Protein AF-A0AAV5JXX8-F1 (afdb_monomer_lite)

Secondary structure (DSSP, 8-state):
-HHHHHHTT-HHHHHHHHHTS-TTSTTHHHHHHHHHHHHHHH-HHHHHHHHHHHHHHHHHTT-HHHHHHHHHHTT-HHHHHHHHHHTT-HHHHHHHHHHH--HHHHHHHHHHHHHHHHHTS--HHHHHHHHHHHT-HHHHHHHHHHTT-HHHHHHHHHHHHHHHHHHHHHHHTS--TT-HHHHHHHSS-TT--TT-HHHHHHHHHHHHHHHHHHHHHT-------

Sequence (225 aa):
MGTRLVSIGNLEAAVSLLLSTNPESSYFYPNALRAVALSSAVSRSLLELAVKVVAANMVRTDRSLSATHLLCAVGRYQEACSQLQDAGCWTDAATLAATHLKGSDYARVLQRWANHVLHTEHNLWRSLTLYVAAGALQEALTALREAQLPDTAAMFILACREIHAEIINNLANSDDESCSSIKDTLVSLPGLDPENQDVIAVGEYFGQYQKKLVHLCMESQPFAD

Foldseek 3Di:
DLVVCVVVVNLVVSLVVLLPPDLVDPSNVVSLVVSLVSLVVVDLVSNQVSLVSSLVSCLVVVNLVVSLVSCVVSLVLLVSLVSCVVVVVLVVSLVSCVVRPDDQSSLVSLLSVLVCCCPPVVPLVVSLVSCVVSLVLLVNLVSCVVVLPLVVSLVSLVVVLVVLVVVVVVVVVPDDPPCPVVNVVSNDSVQSDCPHPSVVVSVVSVVVVVVVVVVVVVPDPPPDD

Organism: NCBI:txid152421

pLDDT: mean 84.59, std 13.38, range [39.62, 98.12]

InterPro domains:
  IPR039694 WD repeat-containing protein 11 [PTHR14593] (4-225)
  IPR057854 WDR11, TPR domain [PF23753] (5-217)

Structure (mmCIF, N/CA/C/O backbone):
data_AF-A0AAV5JXX8-F1
#
_entry.id   AF-A0AAV5JXX8-F1
#
loop_
_atom_site.group_PDB
_atom_site.id
_atom_site.type_symbol
_atom_site.label_atom_id
_atom_site.label_alt_id
_atom_site.label_comp_id
_atom_site.label_asym_id
_atom_site.label_entity_id
_atom_site.label_seq_id
_atom_site.pdbx_PDB_ins_code
_atom_site.Cartn_x
_atom_site.Cartn_y
_atom_site.Cartn_z
_atom_site.occupancy
_atom_site.B_iso_or_equiv
_atom_site.auth_seq_id
_atom_site.auth_comp_id
_atom_site.auth_asym_id
_atom_site.auth_atom_id
_atom_site.pdbx_PDB_model_num
ATOM 1 N N . MET A 1 1 ? 15.445 2.808 -39.009 1.00 57.12 1 MET A N 1
ATOM 2 C CA . MET A 1 1 ? 15.971 4.109 -38.534 1.00 57.12 1 MET A CA 1
ATOM 3 C C . MET A 1 1 ? 16.835 3.946 -37.277 1.00 57.12 1 MET A C 1
ATOM 5 O O . MET A 1 1 ? 17.983 4.360 -37.315 1.00 57.12 1 MET A O 1
ATOM 9 N N . GLY A 1 2 ? 16.356 3.278 -36.213 1.00 61.66 2 GLY A N 1
ATOM 10 C CA . GLY A 1 2 ? 17.120 3.100 -34.961 1.00 61.66 2 GLY A CA 1
ATOM 11 C C . GLY A 1 2 ? 18.482 2.400 -35.097 1.00 61.66 2 GLY A C 1
ATOM 12 O O . GLY A 1 2 ? 19.450 2.841 -34.491 1.00 61.66 2 GLY A O 1
ATOM 13 N N . THR A 1 3 ? 18.608 1.386 -35.962 1.00 67.25 3 THR A N 1
ATOM 14 C CA . THR A 1 3 ? 19.889 0.688 -36.209 1.00 67.25 3 THR A CA 1
ATOM 15 C C . THR A 1 3 ? 20.990 1.616 -36.721 1.00 67.25 3 THR A C 1
ATOM 17 O O . THR A 1 3 ? 22.131 1.488 -36.300 1.00 67.25 3 THR A O 1
ATOM 20 N N . ARG A 1 4 ? 20.649 2.603 -37.561 1.00 69.81 4 ARG A N 1
ATOM 21 C CA . ARG A 1 4 ? 21.615 3.574 -38.096 1.00 69.81 4 ARG A CA 1
ATOM 22 C C . ARG A 1 4 ? 22.149 4.517 -37.014 1.00 69.81 4 ARG A C 1
ATOM 24 O O . ARG A 1 4 ? 23.322 4.858 -37.057 1.00 69.81 4 ARG A O 1
ATOM 31 N N . LEU A 1 5 ? 21.318 4.913 -36.047 1.00 73.00 5 LEU A N 1
ATOM 32 C CA . LEU A 1 5 ? 21.747 5.760 -34.923 1.00 73.00 5 LEU A CA 1
ATOM 33 C C . LEU A 1 5 ? 22.687 5.006 -33.977 1.00 73.00 5 LEU A C 1
ATOM 35 O O . LEU A 1 5 ? 23.696 5.566 -33.555 1.00 73.00 5 LEU A O 1
ATOM 39 N N . VAL A 1 6 ? 22.412 3.719 -33.736 1.00 74.00 6 VAL A N 1
ATOM 40 C CA . VAL A 1 6 ? 23.310 2.834 -32.979 1.00 74.00 6 VAL A CA 1
ATOM 41 C C . VAL A 1 6 ? 24.659 2.691 -33.689 1.00 74.00 6 VAL A C 1
ATOM 43 O O . VAL A 1 6 ? 25.695 2.831 -33.050 1.00 74.00 6 VAL A O 1
ATOM 46 N N . SER A 1 7 ? 24.671 2.499 -35.013 1.00 73.19 7 SER A N 1
ATOM 47 C CA . SER A 1 7 ? 25.914 2.384 -35.795 1.00 73.19 7 SER A CA 1
ATOM 48 C C . SER A 1 7 ? 26.763 3.660 -35.823 1.00 73.19 7 SER A C 1
ATOM 50 O O . SER A 1 7 ? 27.967 3.575 -36.035 1.00 73.19 7 SER A O 1
ATOM 52 N N . ILE A 1 8 ? 26.156 4.834 -35.622 1.00 80.12 8 ILE A N 1
ATOM 53 C CA . ILE A 1 8 ? 26.854 6.132 -35.557 1.00 80.12 8 ILE A CA 1
ATOM 54 C C . ILE A 1 8 ? 27.244 6.476 -34.099 1.00 80.12 8 ILE A C 1
ATOM 56 O O . ILE A 1 8 ? 27.861 7.503 -33.841 1.00 80.12 8 ILE A O 1
ATOM 60 N N . GLY A 1 9 ? 26.912 5.612 -33.129 1.00 80.12 9 GLY A N 1
ATOM 61 C CA . GLY A 1 9 ? 27.258 5.779 -31.713 1.00 80.12 9 GLY A CA 1
ATOM 62 C C . GLY A 1 9 ? 26.339 6.720 -30.929 1.00 80.12 9 GLY A C 1
ATOM 63 O O . GLY A 1 9 ? 26.562 6.937 -29.741 1.00 80.12 9 GLY A O 1
ATOM 64 N N . ASN A 1 10 ? 25.279 7.258 -31.543 1.00 87.38 10 ASN A N 1
ATOM 65 C CA . ASN A 1 10 ? 24.332 8.139 -30.857 1.00 87.38 10 ASN A CA 1
ATOM 66 C C . ASN A 1 10 ? 23.216 7.322 -30.184 1.00 87.38 10 ASN A C 1
ATOM 68 O O . ASN A 1 10 ? 22.096 7.200 -30.692 1.00 87.38 10 ASN A O 1
ATOM 72 N N . LEU A 1 11 ? 23.563 6.720 -29.045 1.00 88.81 11 LEU A N 1
ATOM 73 C CA . LEU A 1 11 ? 22.684 5.820 -28.299 1.00 88.81 11 LEU A CA 1
ATOM 74 C C . LEU A 1 11 ? 21.498 6.549 -27.648 1.00 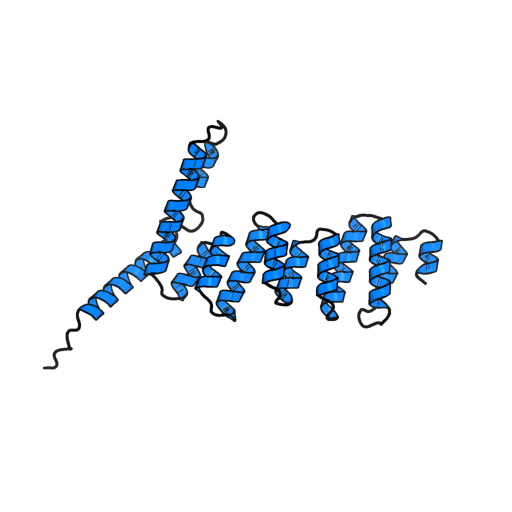88.81 11 LEU A C 1
ATOM 76 O O . LEU A 1 11 ? 20.394 6.013 -27.649 1.00 88.81 11 LEU A O 1
ATOM 80 N N . GLU A 1 12 ? 21.677 7.781 -27.167 1.00 88.75 12 GLU A N 1
ATOM 81 C CA . GLU A 1 12 ? 20.594 8.575 -26.561 1.00 88.75 12 GLU A CA 1
ATOM 82 C C . GLU A 1 12 ? 19.477 8.885 -27.565 1.00 88.75 12 GLU A C 1
ATOM 84 O O . GLU A 1 12 ? 18.295 8.661 -27.284 1.00 88.75 12 GLU A O 1
ATOM 89 N N . ALA A 1 13 ? 19.840 9.322 -28.777 1.00 88.38 13 ALA A N 1
ATOM 90 C CA . ALA A 1 13 ? 18.869 9.557 -29.842 1.00 88.38 13 ALA A CA 1
ATOM 91 C C . ALA A 1 13 ? 18.180 8.256 -30.281 1.00 88.38 13 ALA A C 1
ATOM 93 O O . ALA A 1 13 ? 16.986 8.260 -30.590 1.00 88.38 13 ALA A O 1
ATOM 94 N N . ALA A 1 14 ? 18.909 7.133 -30.286 1.00 90.81 14 ALA A N 1
ATOM 95 C CA . ALA A 1 14 ? 18.330 5.825 -30.577 1.00 90.81 14 ALA A CA 1
ATOM 96 C C . ALA A 1 14 ? 17.293 5.413 -29.517 1.00 90.81 14 ALA A C 1
ATOM 98 O O . ALA A 1 14 ? 16.210 4.961 -29.883 1.00 90.81 14 ALA A O 1
ATOM 99 N N . VAL A 1 15 ? 17.585 5.614 -28.226 1.00 91.38 15 VAL A N 1
ATOM 100 C CA . VAL A 1 15 ? 16.650 5.345 -27.120 1.00 91.38 15 VAL A CA 1
ATOM 101 C C . VAL A 1 15 ? 15.394 6.206 -27.252 1.00 91.38 15 VAL A C 1
ATOM 103 O O . VAL A 1 15 ? 14.292 5.664 -27.238 1.00 91.38 15 VAL A O 1
ATOM 106 N N . SER A 1 16 ? 15.542 7.519 -27.456 1.00 91.62 16 SER A N 1
ATOM 107 C CA . SER A 1 16 ? 14.406 8.442 -27.613 1.00 91.62 16 SER A CA 1
ATOM 108 C C . SER A 1 16 ? 13.482 8.041 -28.773 1.00 91.62 16 SER A C 1
ATOM 110 O O . SER A 1 16 ? 12.262 7.977 -28.619 1.00 91.62 16 SER A O 1
ATOM 112 N N . LEU A 1 17 ? 14.061 7.661 -29.916 1.00 92.19 17 LEU A N 1
ATOM 113 C CA . LEU A 1 17 ? 13.304 7.192 -31.077 1.00 92.19 17 LEU A CA 1
ATOM 114 C C . LEU A 1 17 ? 12.567 5.868 -30.821 1.00 92.19 17 LEU A C 1
ATOM 116 O O . LEU A 1 17 ? 11.495 5.637 -31.371 1.00 92.19 17 LEU A O 1
ATOM 120 N N . LEU A 1 18 ? 13.148 4.963 -30.034 1.00 92.12 18 LEU A N 1
ATOM 121 C CA . LEU A 1 18 ? 12.497 3.696 -29.706 1.00 92.12 18 LEU A CA 1
ATOM 122 C C . LEU A 1 18 ? 11.353 3.903 -28.706 1.00 92.12 18 LEU A C 1
ATOM 124 O O . LEU A 1 18 ? 10.293 3.297 -28.877 1.00 92.12 18 LEU A O 1
ATOM 128 N N . LEU A 1 19 ? 11.535 4.784 -27.717 1.00 92.31 19 LEU A N 1
ATOM 129 C CA . LEU A 1 19 ? 10.511 5.128 -26.725 1.00 92.31 19 LEU A CA 1
ATOM 130 C C . LEU A 1 19 ? 9.314 5.880 -27.323 1.00 92.31 19 LEU A C 1
ATOM 132 O O . LEU A 1 19 ? 8.224 5.803 -26.766 1.00 92.31 19 LEU A O 1
ATOM 136 N N . SER A 1 20 ? 9.477 6.555 -28.465 1.00 92.25 20 SER A N 1
ATOM 137 C CA . SER A 1 20 ? 8.369 7.214 -29.171 1.00 92.25 20 SER A CA 1
ATOM 138 C C . SER A 1 20 ? 7.486 6.258 -29.988 1.00 92.25 20 SER A C 1
ATOM 140 O O . SER A 1 20 ? 6.524 6.696 -30.623 1.00 92.25 20 SER A O 1
ATOM 142 N N . THR A 1 21 ? 7.771 4.949 -29.974 1.00 91.81 21 THR A N 1
ATOM 143 C CA . THR A 1 21 ? 6.922 3.942 -30.630 1.00 91.81 21 THR A CA 1
ATOM 144 C C . THR A 1 21 ? 5.529 3.927 -29.990 1.00 91.81 21 THR A C 1
ATOM 146 O O . THR A 1 21 ? 5.408 3.789 -28.776 1.00 91.81 21 THR A O 1
ATOM 149 N N . ASN A 1 22 ? 4.472 4.011 -30.806 1.00 89.44 22 ASN A N 1
ATOM 150 C CA . ASN A 1 22 ? 3.086 3.937 -30.330 1.00 89.44 22 ASN A CA 1
ATOM 151 C C . ASN A 1 22 ? 2.839 2.616 -29.563 1.00 89.44 22 ASN A C 1
ATOM 153 O O . ASN A 1 22 ? 3.114 1.563 -30.145 1.00 89.44 22 ASN A O 1
ATOM 157 N N . PRO A 1 23 ? 2.292 2.633 -28.328 1.00 87.25 23 PRO A N 1
ATOM 158 C CA . PRO A 1 23 ? 2.097 1.414 -27.543 1.00 87.25 23 PRO A CA 1
ATOM 159 C C . PRO A 1 23 ? 1.134 0.382 -28.142 1.00 87.25 23 PRO A C 1
ATOM 161 O O . PRO A 1 23 ? 1.288 -0.801 -27.863 1.00 87.25 23 PRO A O 1
ATOM 164 N N . GLU A 1 24 ? 0.209 0.793 -29.016 1.00 87.25 24 GLU A N 1
ATOM 165 C CA . GLU A 1 24 ? -0.683 -0.137 -29.737 1.00 87.25 24 GLU A CA 1
ATOM 166 C C . GLU A 1 24 ? 0.012 -0.843 -30.916 1.00 87.25 24 GLU A C 1
ATOM 168 O O . GLU A 1 24 ? -0.546 -1.736 -31.552 1.00 87.25 24 GLU A O 1
ATOM 173 N N . SER A 1 25 ? 1.236 -0.434 -31.263 1.00 89.81 25 SER A N 1
ATOM 174 C CA . SER A 1 25 ? 1.985 -1.041 -32.360 1.00 89.81 25 SER A CA 1
ATOM 175 C C . SER A 1 25 ? 2.557 -2.400 -31.958 1.00 89.81 25 SER A C 1
ATOM 177 O O . SER A 1 25 ? 3.144 -2.551 -30.888 1.00 89.81 25 SER A O 1
ATOM 179 N N . SER A 1 26 ? 2.549 -3.361 -32.886 1.00 89.31 26 SER A N 1
ATOM 180 C CA . SER A 1 26 ? 3.267 -4.639 -32.746 1.00 89.31 26 SER A CA 1
ATOM 181 C C . SER A 1 26 ? 4.772 -4.472 -32.480 1.00 89.31 26 SER A C 1
ATOM 183 O O . SER A 1 26 ? 5.415 -5.370 -31.937 1.00 89.31 26 SER A O 1
ATOM 185 N N . TYR A 1 27 ? 5.344 -3.318 -32.840 1.00 89.38 27 TYR A N 1
ATOM 186 C CA . TYR A 1 27 ? 6.751 -2.998 -32.616 1.00 89.38 27 TYR A CA 1
ATOM 187 C C . TYR A 1 27 ? 7.035 -2.373 -31.248 1.00 89.38 27 TYR A C 1
ATOM 189 O O . TYR A 1 27 ? 8.209 -2.244 -30.901 1.00 89.38 27 TYR A O 1
ATOM 197 N N . PHE A 1 28 ? 6.012 -2.014 -30.462 1.00 90.25 28 PHE A N 1
ATOM 198 C CA . PHE A 1 28 ? 6.199 -1.372 -29.162 1.00 90.25 28 PHE A CA 1
ATOM 199 C C . PHE A 1 28 ? 7.034 -2.234 -28.220 1.00 90.25 28 PHE A C 1
ATOM 201 O O . PHE A 1 28 ? 8.093 -1.800 -27.783 1.00 90.25 28 PHE A O 1
ATOM 208 N N . TYR A 1 29 ? 6.609 -3.472 -27.958 1.00 88.25 29 TYR A N 1
ATOM 209 C CA . TYR A 1 29 ? 7.288 -4.342 -26.997 1.00 88.25 29 TYR A CA 1
ATOM 210 C C . TYR A 1 29 ? 8.756 -4.633 -27.387 1.00 88.25 29 TYR A C 1
ATOM 212 O O . TYR A 1 29 ? 9.644 -4.401 -26.562 1.00 88.25 29 TYR A O 1
ATOM 220 N N . PRO A 1 30 ? 9.075 -5.022 -28.644 1.00 91.25 30 PRO A N 1
ATOM 221 C CA . PRO A 1 30 ? 10.467 -5.163 -29.076 1.00 91.25 30 PRO A CA 1
ATOM 222 C C . PRO A 1 30 ? 11.285 -3.868 -28.978 1.00 91.25 30 PRO A C 1
ATOM 224 O O . PRO A 1 30 ? 12.455 -3.911 -28.599 1.00 91.25 30 PRO A O 1
ATOM 227 N N . ASN A 1 31 ? 10.706 -2.715 -29.328 1.00 92.06 31 ASN A N 1
ATOM 228 C CA . ASN A 1 31 ? 11.417 -1.437 -29.270 1.00 92.06 31 ASN A CA 1
ATOM 229 C C . ASN A 1 31 ? 11.623 -0.957 -27.833 1.00 92.06 31 ASN A C 1
ATOM 231 O O . ASN A 1 31 ? 12.692 -0.439 -27.530 1.00 92.06 31 ASN A O 1
ATOM 235 N N . ALA A 1 32 ? 10.660 -1.190 -26.946 1.00 91.69 32 ALA A N 1
ATOM 236 C CA . ALA A 1 32 ? 10.750 -0.890 -25.526 1.00 91.69 32 ALA A CA 1
ATOM 237 C C . ALA A 1 32 ? 11.886 -1.677 -24.859 1.00 91.69 32 ALA A C 1
ATOM 239 O O . ALA A 1 32 ? 12.736 -1.084 -24.199 1.00 91.69 32 ALA A O 1
ATOM 240 N N . LEU A 1 33 ? 11.973 -2.991 -25.101 1.00 90.44 33 LEU A N 1
ATOM 241 C CA . LEU A 1 33 ? 13.073 -3.810 -24.576 1.00 90.44 33 LEU A CA 1
ATOM 242 C C . LEU A 1 33 ? 14.436 -3.366 -25.121 1.00 90.44 33 LEU A C 1
ATOM 244 O O . LEU A 1 33 ? 15.403 -3.276 -24.368 1.00 90.44 33 LEU A O 1
ATOM 248 N N . ARG A 1 34 ? 14.517 -3.026 -26.415 1.00 92.94 34 ARG A N 1
ATOM 249 C CA . ARG A 1 34 ? 15.742 -2.459 -27.005 1.00 92.94 34 ARG A CA 1
ATOM 250 C C . ARG A 1 34 ? 16.100 -1.113 -26.382 1.00 92.94 34 ARG A C 1
ATOM 252 O O . ARG A 1 34 ? 17.272 -0.878 -26.123 1.00 92.94 34 ARG A O 1
ATOM 259 N N . ALA A 1 35 ? 15.118 -0.248 -26.133 1.00 93.00 35 ALA A N 1
ATOM 260 C CA . ALA A 1 35 ? 15.337 1.047 -25.500 1.00 93.00 35 ALA A CA 1
ATOM 261 C C . ALA A 1 35 ? 15.897 0.885 -24.082 1.00 93.00 35 ALA A C 1
ATOM 263 O O . ALA A 1 35 ? 16.864 1.560 -23.748 1.00 93.00 35 ALA A O 1
ATOM 264 N N . VAL A 1 36 ? 15.347 -0.045 -23.291 1.00 93.19 36 VAL A N 1
ATOM 265 C CA . VAL A 1 36 ? 15.833 -0.378 -21.940 1.00 93.19 36 VAL A CA 1
ATOM 266 C C . VAL A 1 36 ? 17.248 -0.971 -21.977 1.00 93.19 36 VAL A C 1
ATOM 268 O O . VAL A 1 36 ? 18.112 -0.580 -21.196 1.00 93.19 36 VAL A O 1
ATOM 271 N N . ALA A 1 37 ? 17.529 -1.881 -22.913 1.00 92.38 37 ALA A N 1
ATOM 272 C CA . ALA A 1 37 ? 18.866 -2.453 -23.065 1.00 92.38 37 ALA A CA 1
ATOM 273 C C . ALA A 1 37 ? 19.901 -1.387 -23.463 1.00 92.38 37 ALA A C 1
ATOM 275 O O . ALA A 1 37 ? 20.974 -1.311 -22.870 1.00 92.38 37 ALA A O 1
ATOM 276 N N . LEU A 1 38 ? 19.575 -0.526 -24.431 1.00 91.50 38 LEU A N 1
ATOM 277 C CA . LEU A 1 38 ? 20.472 0.539 -24.878 1.00 91.50 38 LEU A CA 1
ATOM 278 C C . LEU A 1 38 ? 20.683 1.601 -23.797 1.00 91.50 38 LEU A C 1
ATOM 280 O O . LEU A 1 38 ? 21.812 2.041 -23.606 1.00 91.50 38 LEU A O 1
ATOM 284 N N . SER A 1 39 ? 19.640 1.989 -23.060 1.00 92.81 39 SER A N 1
ATOM 285 C CA . SER A 1 39 ? 19.771 2.976 -21.985 1.00 92.81 39 SER A CA 1
ATOM 286 C C . SER A 1 39 ? 20.664 2.487 -20.847 1.00 92.81 39 SER A C 1
ATOM 288 O O . SER A 1 39 ? 21.434 3.283 -20.311 1.00 92.81 39 SER A O 1
ATOM 290 N N . SER A 1 40 ? 20.647 1.182 -20.544 1.00 92.25 40 SER A N 1
ATOM 291 C CA . SER A 1 40 ? 21.543 0.570 -19.550 1.00 92.25 40 SER A CA 1
ATOM 292 C C . SER A 1 40 ? 23.030 0.709 -19.898 1.00 92.25 40 SER A C 1
ATOM 294 O O . SER A 1 40 ? 23.861 0.810 -18.999 1.00 92.25 40 SER A O 1
ATOM 296 N N . ALA A 1 41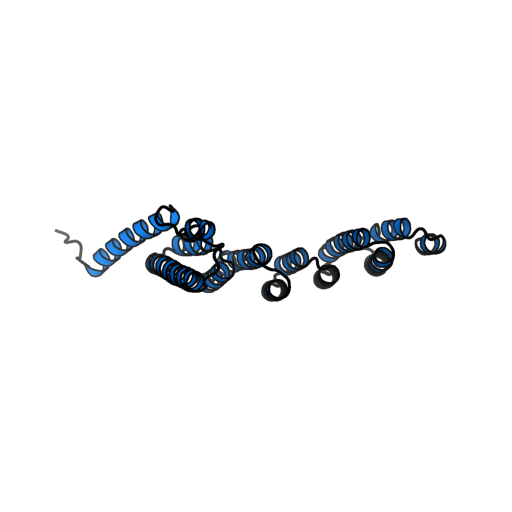 ? 23.359 0.770 -21.193 1.00 90.38 41 ALA A N 1
ATOM 297 C CA . ALA A 1 41 ? 24.724 0.968 -21.675 1.00 90.38 41 ALA A CA 1
ATOM 298 C C . ALA A 1 41 ? 25.158 2.446 -21.672 1.00 90.38 41 ALA A C 1
ATOM 300 O O . ALA A 1 41 ? 26.348 2.725 -21.781 1.00 90.38 41 ALA A O 1
ATOM 301 N N . VAL A 1 42 ? 24.210 3.386 -21.568 1.00 90.56 42 VAL A N 1
ATOM 302 C CA . VAL A 1 42 ? 24.484 4.830 -21.581 1.00 90.56 42 VAL A CA 1
ATOM 303 C C . VAL A 1 42 ? 24.647 5.360 -20.162 1.00 90.56 42 VAL A C 1
ATOM 305 O O . VAL A 1 42 ? 25.693 5.907 -19.820 1.00 90.56 42 VAL A O 1
ATOM 308 N N . SER A 1 43 ? 23.612 5.230 -19.329 1.00 92.50 43 SER A N 1
ATOM 309 C CA . SER A 1 43 ? 23.640 5.731 -17.956 1.00 92.50 43 SER A CA 1
ATOM 310 C C . SER A 1 43 ? 22.512 5.150 -17.109 1.00 92.50 43 SER A C 1
ATOM 312 O O . SER A 1 43 ? 21.437 4.795 -17.597 1.00 92.50 43 SER A O 1
ATOM 314 N N . ARG A 1 44 ? 22.728 5.122 -15.790 1.00 91.75 44 ARG A N 1
ATOM 315 C CA . ARG A 1 44 ? 21.702 4.699 -14.827 1.00 91.75 44 ARG A CA 1
ATOM 316 C C . ARG A 1 44 ? 20.473 5.613 -14.842 1.00 91.75 44 ARG A C 1
ATOM 318 O O . ARG A 1 44 ? 19.353 5.124 -14.752 1.00 91.75 44 ARG A O 1
ATOM 325 N N . SER A 1 45 ? 20.668 6.923 -14.993 1.00 92.50 45 SER A N 1
ATOM 326 C CA . SER A 1 45 ? 19.568 7.893 -15.042 1.00 92.50 45 SER A CA 1
ATOM 327 C C . SER A 1 45 ? 18.689 7.702 -16.280 1.00 92.50 45 SER A C 1
ATOM 329 O O . SER A 1 45 ? 17.462 7.729 -16.169 1.00 92.50 45 SER A O 1
ATOM 331 N N . LEU A 1 46 ? 19.292 7.450 -17.448 1.00 91.62 46 LEU A N 1
ATOM 332 C CA . LEU A 1 46 ? 18.541 7.169 -18.670 1.00 91.62 46 LEU A CA 1
ATOM 333 C C . LEU A 1 46 ? 17.827 5.816 -18.591 1.00 91.62 46 LEU A C 1
ATOM 335 O O . LEU A 1 46 ? 16.699 5.699 -19.068 1.00 91.62 46 LEU A O 1
ATOM 339 N N . LEU A 1 47 ? 18.448 4.809 -17.966 1.00 93.38 47 LEU A N 1
ATOM 340 C CA . LEU A 1 47 ? 17.810 3.518 -17.705 1.00 93.38 47 LEU A CA 1
ATOM 341 C C . LEU A 1 47 ? 16.555 3.668 -16.841 1.00 93.38 47 LEU A C 1
ATOM 343 O O . LEU A 1 47 ? 15.493 3.174 -17.218 1.00 93.38 47 LEU A O 1
ATOM 347 N N . GLU A 1 48 ? 16.657 4.388 -15.724 1.00 92.06 48 GLU A N 1
ATOM 348 C CA . GLU A 1 48 ? 15.524 4.660 -14.836 1.00 92.06 48 GLU A CA 1
ATOM 349 C C . GLU A 1 48 ? 14.388 5.396 -15.557 1.00 92.06 48 GLU A C 1
ATOM 351 O O . GLU A 1 48 ? 13.222 5.026 -15.410 1.00 92.06 48 GLU A O 1
ATOM 356 N N . LEU A 1 49 ? 14.711 6.404 -16.374 1.00 92.69 49 LEU A N 1
ATOM 357 C CA . LEU A 1 49 ? 13.719 7.129 -17.169 1.00 92.69 49 LEU A CA 1
ATOM 358 C C . LEU A 1 49 ? 13.048 6.219 -18.207 1.00 92.69 49 LEU A C 1
ATOM 360 O O . LEU A 1 49 ? 11.822 6.198 -18.311 1.00 92.69 49 LEU A O 1
ATOM 364 N N . ALA A 1 50 ? 13.841 5.453 -18.960 1.00 93.25 50 ALA A N 1
ATOM 365 C CA . ALA A 1 50 ? 13.338 4.557 -19.994 1.00 93.25 50 ALA A CA 1
ATOM 366 C C . ALA A 1 50 ? 12.410 3.491 -19.401 1.00 93.25 50 ALA A C 1
ATOM 368 O O . ALA A 1 50 ? 11.318 3.280 -19.924 1.00 93.25 50 ALA A O 1
ATOM 369 N N . VAL A 1 51 ? 12.799 2.865 -18.286 1.00 94.31 51 VAL A N 1
ATOM 370 C CA . VAL A 1 51 ? 11.975 1.852 -17.614 1.00 94.31 51 VAL A CA 1
ATOM 371 C C . VAL A 1 51 ? 10.659 2.433 -17.116 1.00 94.31 51 VAL A C 1
ATOM 373 O O . VAL A 1 51 ? 9.629 1.807 -17.338 1.00 94.31 51 VAL A O 1
ATOM 376 N N . LYS A 1 52 ? 10.647 3.639 -16.536 1.00 91.19 52 LYS A N 1
ATOM 377 C CA . LYS A 1 52 ? 9.394 4.304 -16.136 1.00 91.19 52 LYS A CA 1
ATOM 378 C C . LYS A 1 52 ? 8.443 4.513 -17.306 1.00 91.19 52 LYS A C 1
ATOM 380 O O . LYS A 1 52 ? 7.269 4.166 -17.218 1.00 91.19 52 LYS A O 1
ATOM 385 N N . VAL A 1 53 ? 8.953 5.074 -18.404 1.00 91.88 53 VAL A N 1
ATOM 386 C CA . VAL A 1 53 ? 8.152 5.349 -19.607 1.00 91.88 53 VAL A CA 1
ATOM 387 C C . VAL A 1 53 ? 7.614 4.047 -20.196 1.00 91.88 53 VAL A C 1
ATOM 389 O O . VAL A 1 53 ? 6.443 3.962 -20.566 1.00 91.88 53 VAL A O 1
ATOM 392 N N . VAL A 1 54 ? 8.452 3.014 -20.269 1.00 92.69 54 VAL A N 1
ATOM 393 C CA . VAL A 1 54 ? 8.055 1.701 -20.780 1.00 92.69 54 VAL A CA 1
ATOM 394 C C . VAL A 1 54 ? 7.013 1.046 -19.875 1.00 92.69 54 VAL A C 1
ATOM 396 O O . VAL A 1 54 ? 5.985 0.601 -20.381 1.00 92.69 54 VAL A O 1
ATOM 399 N N . ALA A 1 55 ? 7.235 1.026 -18.561 1.00 91.44 55 ALA A N 1
ATOM 400 C CA . ALA A 1 55 ? 6.319 0.438 -17.591 1.00 91.44 55 ALA A CA 1
ATOM 401 C C . ALA A 1 55 ? 4.940 1.113 -17.640 1.00 91.44 55 ALA A C 1
ATOM 403 O O . ALA A 1 55 ? 3.933 0.421 -17.764 1.00 91.44 55 ALA A O 1
ATOM 404 N N . ALA A 1 56 ? 4.886 2.450 -17.658 1.00 87.81 56 ALA A N 1
ATOM 405 C CA . ALA A 1 56 ? 3.630 3.196 -17.762 1.00 87.81 56 ALA A CA 1
ATOM 406 C C . ALA A 1 56 ? 2.837 2.843 -19.036 1.00 87.81 56 ALA A C 1
ATOM 408 O O . ALA A 1 56 ? 1.622 2.653 -18.997 1.00 87.81 56 ALA A O 1
ATOM 409 N N . ASN A 1 57 ? 3.525 2.695 -20.170 1.00 88.88 57 ASN A N 1
ATOM 410 C CA . ASN A 1 57 ? 2.891 2.297 -21.428 1.00 88.88 57 ASN A CA 1
ATOM 411 C C . ASN A 1 57 ? 2.459 0.815 -21.444 1.00 88.88 57 ASN A C 1
ATOM 413 O O . ASN A 1 57 ? 1.442 0.478 -22.051 1.00 88.88 57 ASN A O 1
ATOM 417 N N . MET A 1 58 ? 3.201 -0.073 -20.773 1.00 86.94 58 MET A N 1
ATOM 418 C CA . MET A 1 58 ? 2.852 -1.495 -20.642 1.00 86.94 58 MET A CA 1
ATOM 419 C C . MET A 1 58 ? 1.605 -1.718 -19.779 1.00 86.94 58 MET A C 1
ATOM 421 O O . MET A 1 58 ? 0.797 -2.587 -20.094 1.00 86.94 58 MET A O 1
ATOM 425 N N . VAL A 1 59 ? 1.406 -0.912 -18.734 1.00 83.88 59 VAL A N 1
ATOM 426 C CA . VAL A 1 59 ? 0.195 -0.959 -17.894 1.00 83.88 59 VAL A CA 1
ATOM 427 C C . VAL A 1 59 ? -1.049 -0.623 -18.716 1.00 83.88 59 VAL A C 1
ATOM 429 O O . VAL A 1 59 ? -2.060 -1.308 -18.617 1.00 83.88 59 VAL A O 1
ATOM 432 N N . ARG A 1 60 ? -0.953 0.367 -19.612 1.00 80.19 60 ARG A N 1
ATOM 433 C CA . ARG A 1 60 ? -2.056 0.769 -20.501 1.00 80.19 60 ARG A CA 1
ATOM 434 C C . ARG A 1 60 ? -2.439 -0.299 -21.537 1.00 80.19 60 ARG A C 1
ATOM 436 O O . ARG A 1 60 ? -3.537 -0.247 -22.076 1.00 80.19 60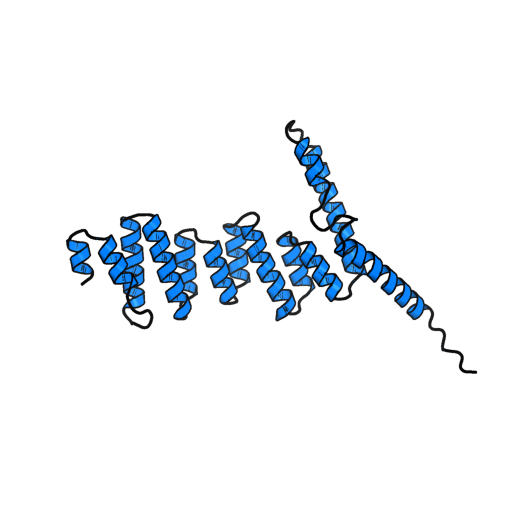 ARG A O 1
ATOM 443 N N . THR A 1 61 ? -1.538 -1.237 -21.830 1.00 80.12 61 THR A N 1
ATOM 444 C CA . THR A 1 61 ? -1.699 -2.277 -22.865 1.00 80.12 61 THR A CA 1
ATOM 445 C C . THR A 1 61 ? -1.910 -3.679 -22.273 1.00 80.12 61 THR A C 1
ATOM 447 O O . THR A 1 61 ? -1.606 -4.676 -22.925 1.00 80.12 61 THR A O 1
ATOM 450 N N . ASP A 1 62 ? -2.412 -3.752 -21.033 1.00 75.94 62 ASP A N 1
ATOM 451 C CA . ASP A 1 62 ? -2.719 -4.985 -20.284 1.00 75.94 62 ASP A CA 1
ATOM 452 C C . ASP A 1 62 ? -1.511 -5.926 -20.076 1.00 75.94 62 ASP A C 1
ATOM 454 O O . ASP A 1 62 ? -1.621 -7.144 -19.952 1.00 75.94 62 ASP A O 1
ATOM 458 N N . ARG A 1 63 ? -0.299 -5.356 -20.032 1.00 78.44 63 ARG A N 1
ATOM 459 C CA . ARG A 1 63 ? 0.955 -6.069 -19.718 1.00 78.44 63 ARG A CA 1
ATOM 460 C C . ARG A 1 63 ? 1.528 -5.632 -18.370 1.00 78.44 63 ARG A C 1
ATOM 462 O O . ARG A 1 63 ? 2.744 -5.478 -18.225 1.00 78.44 63 ARG A O 1
ATOM 469 N N . SER A 1 64 ? 0.655 -5.445 -17.382 1.00 79.81 64 SER A N 1
ATOM 470 C CA . SER A 1 64 ? 0.986 -4.953 -16.036 1.00 79.81 64 SER A CA 1
ATOM 471 C C . SER A 1 64 ? 2.087 -5.773 -15.349 1.00 79.81 64 SER A C 1
ATOM 473 O O . SER A 1 64 ? 3.037 -5.199 -14.826 1.00 79.81 64 SER A O 1
ATOM 475 N N . LEU A 1 65 ? 2.059 -7.106 -15.449 1.00 84.31 65 LEU A N 1
ATOM 476 C CA . LEU A 1 65 ? 3.083 -7.975 -14.845 1.00 84.31 65 LEU A CA 1
ATOM 477 C C . LEU A 1 65 ? 4.493 -7.734 -15.411 1.00 84.31 65 LEU A C 1
ATOM 479 O O . LEU A 1 65 ? 5.475 -7.693 -14.670 1.00 84.31 65 LEU A O 1
ATOM 483 N N . SER A 1 66 ? 4.607 -7.533 -16.729 1.00 87.44 66 SER A N 1
ATOM 484 C CA . SER A 1 66 ? 5.899 -7.214 -17.357 1.00 87.44 66 SER A CA 1
ATOM 485 C C . SER A 1 66 ? 6.406 -5.837 -16.923 1.00 87.44 66 SER A C 1
ATOM 487 O O . SER A 1 66 ? 7.609 -5.664 -16.723 1.00 87.44 66 SER A O 1
ATOM 489 N N . ALA A 1 67 ? 5.494 -4.878 -16.734 1.00 89.00 67 ALA A N 1
ATOM 490 C CA . ALA A 1 67 ? 5.819 -3.560 -16.202 1.00 89.00 67 ALA A CA 1
ATOM 491 C C . ALA A 1 67 ? 6.386 -3.654 -14.775 1.00 89.00 67 ALA A C 1
ATOM 493 O O . ALA A 1 67 ? 7.432 -3.068 -14.495 1.00 89.00 67 ALA A O 1
ATOM 494 N N . THR A 1 68 ? 5.756 -4.449 -13.902 1.00 91.75 68 THR A N 1
ATOM 495 C CA . THR A 1 68 ? 6.216 -4.686 -12.525 1.00 91.75 68 THR A CA 1
ATOM 496 C C . THR A 1 68 ? 7.627 -5.273 -12.495 1.00 91.75 68 THR A C 1
ATOM 498 O O . THR A 1 68 ? 8.487 -4.752 -11.788 1.00 91.75 68 THR A O 1
ATOM 501 N N . HIS A 1 69 ? 7.916 -6.296 -13.310 1.00 92.00 69 HIS A N 1
ATOM 502 C CA . HIS A 1 69 ? 9.257 -6.890 -13.369 1.00 92.00 69 HIS A CA 1
ATOM 503 C C . HIS A 1 69 ? 10.337 -5.885 -13.794 1.00 92.00 69 HIS A C 1
ATOM 505 O O . HIS A 1 69 ? 11.424 -5.874 -13.216 1.00 92.00 69 HIS A O 1
ATOM 511 N N . LEU A 1 70 ? 10.044 -5.018 -14.770 1.00 92.19 70 LEU A N 1
ATOM 512 C CA . LEU A 1 70 ? 10.981 -3.972 -15.186 1.00 92.19 70 LEU A CA 1
ATOM 513 C C . LEU A 1 70 ? 11.235 -2.956 -14.065 1.00 92.19 70 LEU A C 1
ATOM 515 O O . LEU A 1 70 ? 12.384 -2.582 -13.833 1.00 92.19 70 LEU A O 1
ATOM 519 N N . LEU A 1 71 ? 10.192 -2.542 -13.338 1.00 93.62 71 LEU A N 1
ATOM 520 C CA . LEU A 1 71 ? 10.327 -1.641 -12.189 1.00 93.62 71 LEU A CA 1
ATOM 521 C C . LEU A 1 71 ? 11.179 -2.269 -11.076 1.00 93.62 71 LEU A C 1
ATOM 523 O O . LEU A 1 71 ? 12.090 -1.616 -10.561 1.00 93.62 71 LEU A O 1
ATOM 527 N N . CYS A 1 72 ? 10.948 -3.545 -10.754 1.00 93.44 72 CYS A N 1
ATOM 528 C CA . CYS A 1 72 ? 11.761 -4.296 -9.796 1.00 93.44 72 CYS A CA 1
ATOM 529 C C . CYS A 1 72 ? 13.233 -4.380 -10.227 1.00 93.44 72 CYS A C 1
ATOM 531 O O . CYS A 1 72 ? 14.116 -4.174 -9.398 1.00 93.44 72 CYS A O 1
ATOM 533 N N . ALA A 1 73 ? 13.511 -4.606 -11.516 1.00 90.62 73 ALA A N 1
ATOM 534 C CA . ALA A 1 73 ? 14.876 -4.729 -12.034 1.00 90.62 73 ALA A CA 1
ATOM 535 C C . ALA A 1 73 ? 15.728 -3.461 -11.836 1.00 90.62 73 ALA A C 1
ATOM 537 O O . ALA A 1 73 ? 16.949 -3.552 -11.726 1.00 90.62 73 ALA A O 1
ATOM 538 N N . VAL A 1 74 ? 15.097 -2.284 -11.756 1.00 92.19 74 VAL A N 1
ATOM 539 C CA . VAL A 1 74 ? 15.783 -1.002 -11.501 1.00 92.19 74 VAL A CA 1
ATOM 540 C C . VAL A 1 74 ? 15.625 -0.543 -10.040 1.00 92.19 74 VAL A C 1
ATOM 542 O O . VAL A 1 74 ? 16.013 0.563 -9.672 1.00 92.19 74 VAL A O 1
ATOM 545 N N . GLY A 1 75 ? 15.068 -1.387 -9.167 1.00 91.00 75 GLY A N 1
ATOM 546 C CA . GLY A 1 75 ? 14.888 -1.085 -7.745 1.00 91.00 75 GLY A CA 1
ATOM 547 C C . GLY A 1 75 ? 13.764 -0.090 -7.442 1.00 91.00 75 GLY A C 1
ATOM 548 O O . GLY A 1 75 ? 13.727 0.493 -6.361 1.00 91.00 75 GLY A O 1
ATOM 549 N N . ARG A 1 76 ? 12.824 0.119 -8.373 1.00 92.31 76 ARG A N 1
ATOM 550 C CA . ARG A 1 76 ? 11.653 0.998 -8.206 1.00 92.31 76 ARG A CA 1
ATOM 551 C C . ARG A 1 76 ? 10.508 0.253 -7.509 1.00 92.31 76 ARG A C 1
ATOM 553 O O . ARG A 1 76 ? 9.396 0.171 -8.025 1.00 92.31 76 ARG A O 1
ATOM 560 N N . TYR A 1 77 ? 10.781 -0.311 -6.333 1.00 94.88 77 TYR A N 1
ATOM 561 C CA . TYR A 1 77 ? 9.853 -1.216 -5.643 1.00 94.88 77 TYR A CA 1
ATOM 562 C C . TYR A 1 77 ? 8.533 -0.553 -5.234 1.00 94.88 77 TYR A C 1
ATOM 564 O O . TYR A 1 77 ? 7.491 -1.195 -5.295 1.00 94.88 77 TYR A O 1
ATOM 572 N N . GLN A 1 78 ? 8.546 0.735 -4.879 1.00 94.00 78 GLN A N 1
ATOM 573 C CA . GLN A 1 78 ? 7.330 1.467 -4.511 1.00 94.00 78 GLN A CA 1
ATOM 574 C C . GLN A 1 78 ? 6.351 1.599 -5.689 1.00 94.00 78 GLN A C 1
ATOM 576 O O . GLN A 1 78 ? 5.154 1.368 -5.531 1.00 94.00 78 GLN A O 1
ATOM 581 N N . GLU A 1 79 ? 6.856 1.910 -6.886 1.00 92.75 79 GLU A N 1
ATOM 582 C CA . GLU A 1 79 ? 6.038 1.946 -8.105 1.00 92.75 79 GLU A CA 1
ATOM 583 C C . GLU A 1 79 ? 5.552 0.549 -8.486 1.00 92.75 79 GLU A C 1
ATOM 585 O O . GLU A 1 79 ? 4.385 0.390 -8.831 1.00 92.75 79 GLU A O 1
ATOM 590 N N . ALA A 1 80 ? 6.412 -0.468 -8.370 1.00 94.38 80 ALA A N 1
ATOM 591 C CA . ALA A 1 80 ? 6.031 -1.856 -8.617 1.00 94.38 80 ALA A CA 1
ATOM 592 C C . ALA A 1 80 ? 4.884 -2.308 -7.690 1.00 94.38 80 ALA A C 1
ATOM 594 O O . ALA A 1 80 ? 3.912 -2.896 -8.161 1.00 94.38 80 ALA A O 1
ATOM 595 N N . CYS A 1 81 ? 4.948 -1.969 -6.397 1.00 95.44 81 CYS A N 1
ATOM 596 C CA . CYS A 1 81 ? 3.869 -2.235 -5.444 1.00 95.44 81 CYS A CA 1
ATOM 597 C C . CYS A 1 81 ? 2.577 -1.508 -5.836 1.00 95.44 81 CYS A C 1
ATOM 599 O O . CYS A 1 81 ? 1.522 -2.133 -5.829 1.00 95.44 81 CYS A O 1
ATOM 601 N N . SER A 1 82 ? 2.646 -0.226 -6.224 1.00 94.00 82 SER A N 1
ATOM 602 C CA . SER A 1 82 ? 1.457 0.516 -6.675 1.00 94.00 82 SER A CA 1
ATOM 603 C C . SER A 1 82 ? 0.792 -0.163 -7.868 1.00 94.00 82 SER A C 1
ATOM 605 O O . SER A 1 82 ? -0.417 -0.344 -7.852 1.00 94.00 82 SER A O 1
ATOM 607 N N . GLN A 1 83 ? 1.573 -0.607 -8.858 1.00 91.75 83 GLN A N 1
ATOM 608 C CA . GLN A 1 83 ? 1.037 -1.292 -10.039 1.00 91.75 83 GLN A CA 1
ATOM 609 C C . GLN A 1 83 ? 0.367 -2.624 -9.689 1.00 91.75 83 GLN A C 1
ATOM 611 O O . GLN A 1 83 ? -0.703 -2.934 -10.207 1.00 91.75 83 GLN A O 1
ATOM 616 N N . LEU A 1 84 ? 0.964 -3.402 -8.781 1.00 92.69 84 LEU A N 1
ATOM 617 C CA . LEU A 1 84 ? 0.342 -4.628 -8.279 1.00 92.69 84 LEU A CA 1
ATOM 618 C C . LEU A 1 84 ? -0.971 -4.332 -7.541 1.00 92.69 84 LEU A C 1
ATOM 620 O O . LEU A 1 84 ? -1.950 -5.043 -7.744 1.00 92.69 84 LEU A O 1
ATOM 624 N N . GLN A 1 85 ? -1.024 -3.270 -6.734 1.00 94.69 85 GLN A N 1
ATOM 625 C CA . GLN A 1 85 ? -2.244 -2.860 -6.029 1.00 94.69 85 GLN A CA 1
ATOM 626 C C . GLN A 1 85 ? -3.334 -2.363 -6.983 1.00 94.69 85 GLN A C 1
ATOM 628 O O . GLN A 1 85 ? -4.496 -2.720 -6.812 1.00 94.69 85 GLN A O 1
ATOM 633 N N . ASP A 1 86 ? -2.969 -1.591 -8.007 1.00 91.88 86 ASP A N 1
ATOM 634 C CA . ASP A 1 86 ? -3.895 -1.116 -9.039 1.00 91.88 86 ASP A CA 1
ATOM 635 C C . ASP A 1 86 ? -4.466 -2.287 -9.868 1.00 91.88 86 ASP A C 1
ATOM 637 O O . ASP A 1 86 ? -5.612 -2.232 -10.310 1.00 91.88 86 ASP A O 1
ATOM 641 N N . ALA A 1 87 ? -3.704 -3.378 -10.016 1.00 89.25 87 ALA A N 1
ATOM 642 C CA . ALA A 1 87 ? -4.144 -4.628 -10.638 1.00 89.25 87 ALA A CA 1
ATOM 643 C C . ALA A 1 87 ? -4.909 -5.580 -9.688 1.00 89.25 87 ALA A C 1
ATOM 645 O O . ALA A 1 87 ? -5.336 -6.652 -10.113 1.00 89.25 87 ALA A O 1
ATOM 646 N N . GLY A 1 88 ? -5.071 -5.229 -8.407 1.00 91.81 88 GLY A N 1
ATOM 647 C CA . GLY A 1 88 ? -5.727 -6.075 -7.399 1.00 91.81 88 GLY A CA 1
ATOM 648 C C . GLY A 1 88 ? -4.862 -7.212 -6.832 1.00 91.81 88 GLY A C 1
ATOM 649 O O . GLY A 1 88 ? -5.344 -8.013 -6.031 1.00 91.81 88 GLY A O 1
ATOM 650 N N . CYS A 1 89 ? -3.576 -7.281 -7.183 1.00 93.25 89 CYS A N 1
ATOM 651 C CA . CYS A 1 89 ? -2.600 -8.250 -6.669 1.00 93.25 89 CYS A CA 1
ATOM 652 C C . CYS A 1 89 ? -2.048 -7.818 -5.296 1.00 93.25 89 CYS A C 1
ATOM 654 O O . CYS A 1 89 ? -0.848 -7.595 -5.118 1.00 93.25 89 CYS A O 1
ATOM 656 N N . TRP A 1 90 ? -2.931 -7.665 -4.307 1.00 95.88 90 TRP A N 1
ATOM 657 C CA . TRP A 1 90 ? -2.591 -7.103 -2.995 1.00 95.88 90 TRP A CA 1
ATOM 658 C C . TRP A 1 90 ? -1.567 -7.919 -2.204 1.00 95.88 90 TRP A C 1
ATOM 660 O O . TRP A 1 90 ? -0.666 -7.351 -1.588 1.00 95.88 90 TRP A O 1
ATOM 670 N N . THR A 1 91 ? -1.692 -9.248 -2.231 1.00 95.50 91 THR A N 1
ATOM 671 C CA . THR A 1 91 ? -0.773 -10.162 -1.539 1.00 95.50 91 THR A CA 1
ATOM 672 C C . THR A 1 91 ? 0.634 -10.058 -2.107 1.00 95.50 91 THR A C 1
ATOM 674 O O . THR A 1 91 ? 1.587 -9.916 -1.348 1.00 95.50 91 THR A O 1
ATOM 677 N N . ASP A 1 92 ? 0.755 -10.037 -3.435 1.00 93.44 92 ASP A N 1
ATOM 678 C CA . ASP A 1 92 ? 2.043 -9.954 -4.123 1.00 93.44 92 ASP A CA 1
ATOM 679 C C . ASP A 1 92 ? 2.714 -8.603 -3.854 1.00 93.44 92 ASP A C 1
ATOM 681 O O . ASP A 1 92 ? 3.918 -8.546 -3.598 1.00 93.44 92 ASP A O 1
ATOM 685 N N . ALA A 1 93 ? 1.931 -7.516 -3.831 1.00 95.75 93 ALA A N 1
ATOM 686 C CA . ALA A 1 93 ? 2.417 -6.191 -3.457 1.00 95.75 93 ALA A CA 1
ATOM 687 C C . ALA A 1 93 ? 2.953 -6.164 -2.018 1.00 95.75 93 ALA A C 1
ATOM 689 O O . ALA A 1 93 ? 4.024 -5.612 -1.769 1.00 95.75 93 ALA A O 1
ATOM 690 N N . ALA A 1 94 ? 2.237 -6.777 -1.072 1.00 95.50 94 ALA A N 1
ATOM 691 C CA . ALA A 1 94 ? 2.659 -6.840 0.324 1.00 95.50 94 ALA A CA 1
ATOM 692 C C . ALA A 1 94 ? 3.920 -7.696 0.509 1.00 95.50 94 ALA A C 1
ATOM 694 O O . ALA A 1 94 ? 4.827 -7.294 1.237 1.00 95.50 94 ALA A O 1
ATOM 695 N N . THR A 1 95 ? 4.021 -8.836 -0.182 1.00 94.94 95 THR A N 1
ATOM 696 C CA . THR A 1 95 ? 5.231 -9.670 -0.170 1.00 94.94 95 THR A CA 1
ATOM 697 C C . THR A 1 95 ? 6.427 -8.918 -0.747 1.00 94.94 95 THR A C 1
ATOM 699 O O . THR A 1 95 ? 7.487 -8.904 -0.127 1.00 94.94 95 THR A O 1
ATOM 702 N N . LEU A 1 96 ? 6.254 -8.234 -1.883 1.00 94.69 96 LEU A N 1
ATOM 703 C CA . LEU A 1 96 ? 7.307 -7.418 -2.490 1.00 94.69 96 LEU A CA 1
ATOM 704 C C . LEU A 1 96 ? 7.739 -6.262 -1.573 1.00 94.69 96 LEU A C 1
ATOM 706 O O . LEU A 1 96 ? 8.929 -5.968 -1.448 1.00 94.69 96 LEU A O 1
ATOM 710 N N . ALA A 1 97 ? 6.781 -5.609 -0.914 1.00 95.62 97 ALA A N 1
ATOM 711 C CA . ALA A 1 97 ? 7.063 -4.545 0.038 1.00 95.62 97 ALA A CA 1
ATOM 712 C C . ALA A 1 97 ? 7.840 -5.068 1.252 1.00 95.62 97 ALA A C 1
ATOM 714 O O . ALA A 1 97 ? 8.810 -4.434 1.656 1.00 95.62 97 ALA A O 1
ATOM 715 N N . ALA A 1 98 ? 7.470 -6.229 1.798 1.00 93.69 98 ALA A N 1
ATOM 716 C CA . ALA A 1 98 ? 8.135 -6.816 2.961 1.00 93.69 98 ALA A CA 1
ATOM 717 C C . ALA A 1 98 ? 9.608 -7.172 2.700 1.00 93.69 98 ALA A C 1
ATOM 719 O O . ALA A 1 98 ? 10.426 -7.120 3.617 1.00 93.69 98 ALA A O 1
ATOM 720 N N . THR A 1 99 ? 9.965 -7.523 1.461 1.00 94.44 99 THR A N 1
ATOM 721 C CA . THR A 1 99 ? 11.343 -7.898 1.113 1.00 94.44 99 THR A CA 1
ATOM 722 C C . THR A 1 99 ? 12.221 -6.710 0.720 1.00 94.44 99 THR A C 1
ATOM 724 O O . THR A 1 99 ? 13.441 -6.791 0.872 1.00 94.44 99 THR A O 1
ATOM 727 N N . HIS A 1 100 ? 11.642 -5.612 0.218 1.00 93.69 100 HIS A N 1
ATOM 728 C CA . HIS A 1 100 ? 12.417 -4.519 -0.387 1.00 93.69 100 HIS A CA 1
ATOM 729 C C . HIS A 1 100 ? 12.165 -3.116 0.177 1.00 93.69 100 HIS A C 1
ATOM 731 O O . HIS A 1 100 ? 13.020 -2.246 0.000 1.00 93.69 100 HIS A O 1
ATOM 737 N N . LEU A 1 101 ? 11.033 -2.869 0.836 1.00 94.25 101 LEU A N 1
ATOM 738 C CA . LEU A 1 101 ? 10.694 -1.573 1.429 1.00 94.25 101 LEU A CA 1
ATOM 739 C C . LEU A 1 101 ? 10.886 -1.608 2.948 1.00 94.25 101 LEU A C 1
ATOM 741 O O . LEU A 1 101 ? 10.865 -2.663 3.577 1.00 94.25 101 LEU A O 1
ATOM 745 N N . LYS A 1 102 ? 11.093 -0.435 3.550 1.00 91.25 102 LYS A N 1
ATOM 746 C CA . LYS A 1 102 ? 11.242 -0.268 5.002 1.00 91.25 102 LYS A CA 1
ATOM 747 C C . LYS A 1 102 ? 10.563 1.017 5.457 1.00 91.25 102 LYS A C 1
ATOM 749 O O . LYS A 1 102 ? 10.344 1.923 4.655 1.00 91.25 102 LYS A O 1
ATOM 754 N N . GLY A 1 103 ? 10.261 1.098 6.750 1.00 90.62 103 GLY A N 1
ATOM 755 C CA . GLY A 1 103 ? 9.699 2.299 7.365 1.00 90.62 103 GLY A CA 1
ATOM 756 C C . GLY A 1 103 ? 8.398 2.747 6.696 1.00 90.62 103 GLY A C 1
ATOM 757 O O . GLY A 1 103 ? 7.508 1.934 6.443 1.00 90.62 103 GLY A O 1
ATOM 758 N N . SER A 1 104 ? 8.307 4.042 6.392 1.00 91.38 104 SER A N 1
ATOM 759 C CA . SER A 1 104 ? 7.098 4.673 5.852 1.00 91.38 104 SER A CA 1
ATOM 760 C C . SER A 1 104 ? 6.668 4.116 4.493 1.00 91.38 104 SER A C 1
ATOM 762 O O . SER A 1 104 ? 5.471 4.012 4.240 1.00 91.38 104 SER A O 1
ATOM 764 N N . ASP A 1 105 ? 7.597 3.710 3.626 1.00 91.88 105 ASP A N 1
ATOM 765 C CA . ASP A 1 105 ? 7.237 3.170 2.310 1.00 91.88 105 ASP A CA 1
ATOM 766 C C . ASP A 1 105 ? 6.550 1.805 2.421 1.00 91.88 105 ASP A C 1
ATOM 768 O O . ASP A 1 105 ? 5.555 1.563 1.740 1.00 91.88 105 ASP A O 1
ATOM 772 N N . TYR A 1 106 ? 7.033 0.941 3.319 1.00 94.06 106 TYR A N 1
ATOM 773 C CA . TYR A 1 106 ? 6.378 -0.332 3.630 1.00 94.06 106 TYR A CA 1
ATOM 774 C C . TYR A 1 106 ? 4.999 -0.106 4.265 1.00 94.06 106 TYR A C 1
ATOM 776 O O . TYR A 1 106 ? 4.002 -0.671 3.807 1.00 94.06 106 TYR A O 1
ATOM 784 N N . ALA A 1 107 ? 4.932 0.784 5.263 1.00 94.25 107 ALA A N 1
ATOM 785 C CA . ALA A 1 107 ? 3.693 1.136 5.952 1.00 94.25 107 ALA A CA 1
ATOM 786 C C . ALA A 1 107 ? 2.610 1.622 4.978 1.00 94.25 107 ALA A C 1
ATOM 788 O O . ALA A 1 107 ? 1.474 1.157 5.031 1.00 94.25 107 ALA A O 1
ATOM 789 N N . ARG A 1 108 ? 2.965 2.485 4.018 1.00 96.06 108 ARG A N 1
ATOM 790 C CA . ARG A 1 108 ? 2.022 3.010 3.016 1.00 96.06 108 ARG A CA 1
ATOM 791 C C . ARG A 1 108 ? 1.420 1.922 2.128 1.00 96.06 108 ARG A C 1
ATOM 793 O O . ARG A 1 108 ? 0.236 2.005 1.801 1.00 96.06 108 ARG A O 1
ATOM 800 N N . VAL A 1 109 ? 2.201 0.908 1.740 1.00 97.25 109 VAL A N 1
ATOM 801 C CA . VAL A 1 109 ? 1.689 -0.222 0.943 1.00 97.25 109 VAL A CA 1
ATOM 802 C C . VAL A 1 109 ? 0.658 -1.008 1.752 1.00 97.25 109 VAL A C 1
ATOM 804 O O . VAL A 1 109 ? -0.446 -1.249 1.257 1.00 97.25 109 VAL A O 1
ATOM 807 N N . LEU A 1 110 ? 0.973 -1.351 3.004 1.00 97.38 110 LEU A N 1
ATOM 808 C CA . LEU A 1 110 ? 0.050 -2.080 3.876 1.00 97.38 110 LEU A CA 1
ATOM 809 C C . LEU A 1 110 ? -1.202 -1.276 4.225 1.00 97.38 110 LEU A C 1
ATOM 811 O O . LEU A 1 110 ? -2.302 -1.816 4.161 1.00 97.38 110 LEU A O 1
ATOM 815 N N . GLN A 1 111 ? -1.062 0.011 4.535 1.00 97.06 111 GLN A N 1
ATOM 816 C CA . GLN A 1 111 ? -2.191 0.882 4.856 1.00 97.06 111 GLN A CA 1
ATOM 817 C C . GLN A 1 111 ? -3.165 0.993 3.678 1.00 97.06 111 GLN A C 1
ATOM 819 O O . GLN A 1 111 ? -4.381 0.939 3.864 1.00 97.06 111 GLN A O 1
ATOM 824 N N . ARG A 1 112 ? -2.655 1.089 2.442 1.00 97.88 112 ARG A N 1
ATOM 825 C CA . ARG A 1 112 ? -3.511 1.085 1.249 1.00 97.88 112 ARG A CA 1
ATOM 826 C C . ARG A 1 112 ? -4.266 -0.238 1.090 1.00 97.88 112 ARG A C 1
ATOM 828 O O . ARG A 1 112 ? -5.433 -0.217 0.705 1.00 97.88 112 ARG A O 1
ATOM 835 N N . TRP A 1 113 ? -3.633 -1.366 1.415 1.00 98.12 113 TRP A N 1
ATOM 836 C CA . TRP A 1 113 ? -4.309 -2.663 1.421 1.00 98.12 113 TRP A CA 1
ATOM 837 C C . TRP A 1 113 ? -5.364 -2.756 2.529 1.00 98.12 113 TRP A C 1
ATOM 839 O O . TRP A 1 113 ? -6.481 -3.188 2.258 1.00 98.12 113 TRP A O 1
ATOM 849 N N . ALA A 1 114 ? -5.059 -2.282 3.740 1.00 98.06 114 ALA A N 1
ATOM 850 C CA . ALA A 1 114 ? -6.015 -2.210 4.843 1.00 98.06 114 ALA A CA 1
ATOM 851 C C . ALA A 1 114 ? -7.276 -1.434 4.429 1.00 98.06 114 ALA A C 1
ATOM 853 O O . ALA A 1 114 ? -8.379 -1.971 4.494 1.00 98.06 114 ALA A O 1
ATOM 854 N N . ASN A 1 115 ? -7.104 -0.234 3.860 1.00 97.56 115 ASN A N 1
ATOM 855 C CA . ASN A 1 115 ? -8.211 0.568 3.335 1.00 97.56 115 ASN A CA 1
ATOM 856 C C . ASN A 1 115 ? -9.063 -0.216 2.322 1.00 97.56 115 ASN A C 1
ATOM 858 O O . ASN A 1 115 ? -10.290 -0.168 2.390 1.00 97.56 115 ASN A O 1
ATOM 862 N N . HIS A 1 116 ? -8.441 -0.955 1.398 1.00 97.50 116 HIS A N 1
ATOM 863 C CA . HIS A 1 116 ? -9.176 -1.782 0.440 1.00 97.50 116 HIS A CA 1
ATOM 864 C C . HIS A 1 116 ? -9.981 -2.894 1.128 1.00 97.50 116 HIS A C 1
ATOM 866 O O . HIS A 1 116 ? -11.168 -3.054 0.852 1.00 97.50 116 HIS A O 1
ATOM 872 N N . VAL A 1 117 ? -9.364 -3.627 2.056 1.00 97.75 117 VAL A N 1
ATOM 873 C CA . VAL A 1 117 ? -10.017 -4.714 2.798 1.00 97.75 117 VAL A CA 1
ATOM 874 C C . VAL A 1 117 ? -11.196 -4.195 3.630 1.00 97.75 117 VAL A C 1
ATOM 876 O O . VAL A 1 117 ? -12.248 -4.833 3.663 1.00 97.75 117 VAL A O 1
ATOM 879 N N . LEU A 1 118 ? -11.065 -3.022 4.256 1.00 97.38 118 LEU A N 1
ATOM 880 C CA . LEU A 1 118 ? -12.147 -2.413 5.032 1.00 97.38 118 LEU A CA 1
ATOM 881 C C . LEU A 1 118 ? -13.340 -2.019 4.155 1.00 97.38 118 LEU A C 1
ATOM 883 O O . LEU A 1 118 ? -14.478 -2.361 4.468 1.00 97.38 118 LEU A O 1
ATOM 887 N N . HIS A 1 119 ? -13.084 -1.301 3.060 1.00 96.19 119 HIS A N 1
ATOM 888 C CA . HIS A 1 119 ? -14.143 -0.650 2.282 1.00 96.19 119 HIS A CA 1
ATOM 889 C C . HIS A 1 119 ? -14.700 -1.516 1.151 1.00 96.19 119 HIS A C 1
ATOM 891 O O . HIS A 1 119 ? -15.836 -1.310 0.741 1.00 96.19 119 HIS A O 1
ATOM 897 N N . THR A 1 120 ? -13.901 -2.441 0.613 1.00 96.19 120 THR A N 1
ATOM 898 C CA . THR A 1 120 ? -14.285 -3.280 -0.536 1.00 96.19 120 THR A CA 1
ATOM 899 C C . THR A 1 120 ? -14.610 -4.707 -0.115 1.00 96.19 120 THR A C 1
ATOM 901 O O . THR A 1 120 ? -15.611 -5.260 -0.559 1.00 96.19 120 THR A O 1
ATOM 904 N N . GLU A 1 121 ? -13.791 -5.314 0.750 1.00 95.06 121 GLU A N 1
ATOM 905 C CA . GLU A 1 121 ? -14.052 -6.676 1.244 1.00 95.06 121 GLU A CA 1
ATOM 906 C C . GLU A 1 121 ? -14.958 -6.695 2.488 1.00 95.06 121 GLU A C 1
ATOM 908 O O . GLU A 1 121 ? -15.425 -7.761 2.885 1.00 95.06 121 GLU A O 1
ATOM 913 N N . HIS A 1 122 ? -15.191 -5.537 3.120 1.00 95.44 122 HIS A N 1
ATOM 914 C CA . HIS A 1 122 ? -15.943 -5.391 4.374 1.00 95.44 122 HIS A CA 1
ATOM 915 C C . HIS A 1 122 ? -15.437 -6.294 5.511 1.00 95.44 122 HIS A C 1
ATOM 917 O O . HIS A 1 122 ? -16.196 -6.712 6.387 1.00 95.44 122 HIS A O 1
ATOM 923 N N . ASN A 1 123 ? -14.133 -6.588 5.524 1.00 96.81 123 ASN A N 1
ATOM 924 C CA . ASN A 1 123 ? -13.516 -7.442 6.533 1.00 96.81 123 ASN A CA 1
ATOM 925 C C . ASN A 1 123 ? -12.757 -6.598 7.563 1.00 96.81 123 ASN A C 1
ATOM 927 O O . ASN A 1 123 ? -11.547 -6.382 7.456 1.00 96.81 123 ASN A O 1
ATOM 931 N N . LEU A 1 124 ? -13.488 -6.138 8.582 1.00 96.12 124 LEU A N 1
ATOM 932 C CA . LEU A 1 124 ? -12.961 -5.271 9.637 1.00 96.12 124 LEU A CA 1
ATOM 933 C C . LEU A 1 124 ? -11.715 -5.865 10.308 1.00 96.12 124 LEU A C 1
ATOM 935 O O . LEU A 1 124 ? -10.687 -5.203 10.390 1.00 96.12 124 LEU A O 1
ATOM 939 N N . TRP A 1 125 ? -11.770 -7.126 10.741 1.00 96.50 125 TRP A N 1
ATOM 940 C CA . TRP A 1 125 ? -10.677 -7.752 11.491 1.00 96.50 125 TRP A CA 1
ATOM 941 C C . TRP A 1 125 ? -9.397 -7.885 10.671 1.00 96.50 125 TRP A C 1
ATOM 943 O O . TRP A 1 125 ? -8.320 -7.539 11.153 1.00 96.50 125 TRP A O 1
ATOM 953 N N . ARG A 1 126 ? -9.511 -8.313 9.408 1.00 97.19 126 ARG A N 1
ATOM 954 C CA . ARG A 1 126 ? -8.361 -8.390 8.499 1.00 97.19 126 ARG A CA 1
ATOM 955 C C . ARG A 1 126 ? -7.770 -7.004 8.239 1.00 97.19 126 ARG A C 1
ATOM 957 O O . ARG A 1 126 ? -6.549 -6.861 8.220 1.00 97.19 126 ARG A O 1
ATOM 964 N N . SER A 1 127 ? -8.617 -5.985 8.085 1.00 97.56 127 SER A N 1
ATOM 965 C CA . SER A 1 127 ? -8.156 -4.604 7.947 1.00 97.56 127 SER A CA 1
ATOM 966 C C . SER A 1 127 ? -7.427 -4.111 9.196 1.00 97.56 127 SER A C 1
ATOM 968 O O . SER A 1 127 ? -6.377 -3.490 9.070 1.00 97.56 127 SER A O 1
ATOM 970 N N . LEU A 1 128 ? -7.940 -4.401 10.395 1.00 96.69 128 LEU A N 1
ATOM 971 C CA . LEU A 1 128 ? -7.296 -4.015 11.654 1.00 96.69 128 LEU A CA 1
ATOM 972 C C . LEU A 1 128 ? -5.908 -4.639 11.783 1.00 96.69 128 LEU A C 1
ATOM 974 O O . LEU A 1 128 ? -4.956 -3.939 12.116 1.00 96.69 128 LEU A O 1
ATOM 978 N N . THR A 1 129 ? -5.759 -5.923 11.443 1.00 96.12 129 THR A N 1
ATOM 979 C CA . THR A 1 129 ? -4.442 -6.575 11.414 1.00 96.12 129 THR A CA 1
ATOM 980 C C . THR A 1 129 ? -3.476 -5.857 10.468 1.00 96.12 129 THR A C 1
ATOM 982 O O . THR A 1 129 ? -2.322 -5.634 10.828 1.00 96.12 129 THR A O 1
ATOM 985 N N . LEU A 1 130 ? -3.940 -5.458 9.279 1.00 96.62 130 LEU A N 1
ATOM 986 C CA . LEU A 1 130 ? -3.115 -4.743 8.302 1.00 96.62 130 LEU A CA 1
ATOM 987 C C . LEU A 1 130 ? -2.758 -3.321 8.756 1.00 96.62 130 LEU A C 1
ATOM 989 O O . LEU A 1 130 ? -1.608 -2.919 8.591 1.00 96.62 130 LEU A O 1
ATOM 993 N N . TYR A 1 131 ? -3.691 -2.576 9.358 1.00 96.75 131 TYR A N 1
ATOM 994 C CA . TYR A 1 131 ? -3.407 -1.255 9.925 1.00 96.75 131 TYR A CA 1
ATOM 995 C C . TYR A 1 131 ? -2.366 -1.333 11.041 1.00 96.75 131 TYR A C 1
ATOM 997 O O . TYR A 1 131 ? -1.404 -0.570 11.033 1.00 96.75 131 TYR A O 1
ATOM 1005 N N . VAL A 1 132 ? -2.498 -2.295 11.959 1.00 93.94 132 VAL A N 1
ATOM 1006 C CA . VAL A 1 132 ? -1.515 -2.508 13.032 1.00 93.94 132 VAL A CA 1
ATOM 1007 C C . VAL A 1 132 ? -0.150 -2.878 12.456 1.00 93.94 132 VAL A C 1
ATOM 1009 O O . VAL A 1 132 ? 0.854 -2.293 12.853 1.00 93.94 132 VAL A O 1
ATOM 1012 N N . ALA A 1 133 ? -0.099 -3.781 11.471 1.00 92.44 133 ALA A N 1
ATOM 1013 C CA . ALA A 1 133 ? 1.145 -4.140 10.790 1.00 92.44 133 ALA A CA 1
ATOM 1014 C C . ALA A 1 133 ? 1.787 -2.954 10.042 1.00 92.44 133 ALA A C 1
ATOM 1016 O O . ALA A 1 133 ? 3.008 -2.911 9.889 1.00 92.44 133 ALA A O 1
ATOM 1017 N N . ALA A 1 134 ? 0.981 -1.987 9.595 1.00 93.38 134 ALA A N 1
ATOM 1018 C CA . ALA A 1 134 ? 1.442 -0.735 9.002 1.00 93.38 134 ALA A CA 1
ATOM 1019 C C . ALA A 1 134 ? 1.856 0.328 10.041 1.00 93.38 134 ALA A C 1
ATOM 1021 O O . ALA A 1 134 ? 2.421 1.348 9.657 1.00 93.38 134 ALA A O 1
ATOM 1022 N N . GLY A 1 135 ? 1.560 0.132 11.331 1.00 90.62 135 GLY A N 1
ATOM 1023 C CA . GLY A 1 135 ? 1.687 1.166 12.366 1.00 90.62 135 GLY A CA 1
ATOM 1024 C C . GLY A 1 135 ? 0.608 2.262 12.301 1.00 90.62 135 GLY A C 1
ATOM 1025 O O . GLY A 1 135 ? 0.728 3.284 12.969 1.00 90.62 135 GLY A O 1
ATOM 1026 N N . ALA A 1 136 ? -0.451 2.056 11.517 1.00 92.06 136 ALA A N 1
ATOM 1027 C CA . ALA A 1 136 ? -1.560 2.982 11.280 1.00 92.06 136 ALA A CA 1
ATOM 1028 C C . ALA A 1 136 ? -2.649 2.844 12.368 1.00 92.06 136 ALA A C 1
ATOM 1030 O O . ALA A 1 136 ? -3.772 2.397 12.122 1.00 92.06 136 ALA A O 1
ATOM 1031 N N . LEU A 1 137 ? -2.287 3.139 13.621 1.00 91.75 137 LEU A N 1
ATOM 1032 C CA . LEU A 1 137 ? -3.149 2.890 14.787 1.00 91.75 137 LEU A CA 1
ATOM 1033 C C . LEU A 1 137 ? -4.383 3.809 14.836 1.00 91.75 137 LEU A C 1
ATOM 1035 O O . LEU A 1 137 ? -5.434 3.397 15.325 1.00 91.75 137 LEU A O 1
ATOM 1039 N N . GLN A 1 138 ? -4.273 5.032 14.310 1.00 91.19 138 GLN A N 1
ATOM 1040 C CA . GLN A 1 138 ? -5.381 5.994 14.252 1.00 91.19 138 GLN A CA 1
ATOM 1041 C C . GLN A 1 138 ? -6.471 5.527 13.280 1.00 91.19 138 GLN A C 1
ATOM 1043 O O . GLN A 1 138 ? -7.665 5.604 13.570 1.00 91.19 138 GLN A O 1
ATOM 1048 N N . GLU A 1 139 ? -6.064 4.979 12.138 1.00 93.38 139 GLU A N 1
ATOM 1049 C CA . GLU A 1 139 ? -6.959 4.413 11.137 1.00 93.38 139 GLU A CA 1
ATOM 1050 C C . GLU A 1 139 ? -7.648 3.151 11.670 1.00 93.38 139 GLU A C 1
ATOM 1052 O O . GLU A 1 139 ? -8.853 2.982 11.479 1.00 93.38 139 GLU A O 1
ATOM 1057 N N . ALA A 1 140 ? -6.923 2.310 12.418 1.00 94.81 140 ALA A N 1
ATOM 1058 C CA . ALA A 1 140 ? -7.515 1.169 13.116 1.00 94.81 140 ALA A CA 1
ATOM 1059 C C . ALA A 1 140 ? -8.589 1.605 14.131 1.00 94.81 140 ALA A C 1
ATOM 1061 O O . ALA A 1 140 ? -9.680 1.034 14.165 1.00 94.81 140 ALA A O 1
ATOM 1062 N N . LEU A 1 141 ? -8.314 2.647 14.923 1.00 92.12 141 LEU A N 1
ATOM 1063 C CA . LEU A 1 141 ? -9.292 3.210 15.856 1.00 92.12 141 LEU A CA 1
ATOM 1064 C C . LEU A 1 141 ? -10.511 3.803 15.159 1.00 92.12 141 LEU A C 1
ATOM 1066 O O . LEU A 1 141 ? -11.643 3.578 15.592 1.00 92.12 141 LEU A O 1
ATOM 1070 N N . THR A 1 142 ? -10.284 4.541 14.077 1.00 92.25 142 THR A N 1
ATOM 1071 C CA . THR A 1 142 ? -11.357 5.132 13.278 1.00 92.25 142 THR A CA 1
ATOM 1072 C C . THR A 1 142 ? -12.282 4.039 12.748 1.00 92.25 142 THR A C 1
ATOM 1074 O O . THR A 1 142 ? -13.495 4.137 12.929 1.00 92.25 142 THR A O 1
ATOM 1077 N N . ALA A 1 143 ? -11.718 2.947 12.221 1.00 94.38 143 ALA A N 1
ATOM 1078 C CA . ALA A 1 143 ? -12.484 1.797 11.746 1.00 94.38 143 ALA A CA 1
ATOM 1079 C C . ALA A 1 143 ? -13.314 1.129 12.862 1.00 94.38 143 ALA A C 1
ATOM 1081 O O . ALA A 1 143 ? -14.469 0.765 12.642 1.00 94.38 143 ALA A O 1
ATOM 1082 N N . LEU A 1 144 ? -12.768 0.993 14.078 1.00 93.50 144 LEU A N 1
ATOM 1083 C CA . LEU A 1 144 ? -13.502 0.447 15.231 1.00 93.50 144 LEU A CA 1
ATOM 1084 C C . LEU A 1 144 ? -14.652 1.356 15.684 1.00 93.50 144 LEU A C 1
ATOM 1086 O O . LEU A 1 144 ? -15.730 0.865 16.032 1.00 93.50 144 LEU A O 1
ATOM 1090 N N . ARG A 1 145 ? -14.438 2.675 15.665 1.00 89.12 145 ARG A N 1
ATOM 1091 C CA . ARG A 1 145 ? -15.469 3.666 15.994 1.00 89.12 145 ARG A CA 1
ATOM 1092 C C . ARG A 1 145 ? -16.608 3.636 14.981 1.00 89.12 145 ARG A C 1
ATOM 1094 O O . ARG A 1 145 ? -17.769 3.604 15.379 1.00 89.12 145 ARG A O 1
ATOM 1101 N N . GLU A 1 146 ? -16.287 3.624 13.691 1.00 91.56 146 GLU A N 1
ATOM 1102 C CA . GLU A 1 146 ? -17.279 3.543 12.613 1.00 91.56 146 GLU A CA 1
ATOM 1103 C C . GLU A 1 146 ? -18.081 2.239 12.669 1.00 91.56 146 GLU A C 1
ATOM 1105 O O . GLU A 1 146 ? -19.292 2.246 12.451 1.00 91.56 146 GLU A O 1
ATOM 1110 N N . ALA A 1 147 ? -17.433 1.137 13.057 1.00 92.62 147 ALA A N 1
ATOM 1111 C CA . ALA A 1 147 ? -18.085 -0.145 13.304 1.00 92.62 147 ALA A CA 1
ATOM 1112 C C . ALA A 1 147 ? -18.913 -0.191 14.604 1.00 92.62 147 ALA A C 1
ATOM 1114 O O . ALA A 1 147 ? -19.551 -1.207 14.872 1.00 92.62 147 ALA A O 1
ATOM 1115 N N . GLN A 1 148 ? -18.918 0.879 15.408 1.00 89.88 148 GLN A N 1
ATOM 1116 C CA . GLN A 1 148 ? -19.619 0.961 16.694 1.00 89.88 148 GLN A CA 1
ATOM 1117 C C . GLN A 1 148 ? -19.211 -0.151 17.676 1.00 89.88 148 GLN A C 1
ATOM 1119 O O . GLN A 1 148 ? -20.051 -0.696 18.392 1.00 89.88 148 GLN A O 1
ATOM 1124 N N . LEU A 1 149 ? -17.911 -0.473 17.737 1.00 89.25 149 LEU A N 1
ATOM 1125 C CA . LEU A 1 149 ? -17.337 -1.480 18.642 1.00 89.25 149 LEU A CA 1
ATOM 1126 C C . LEU A 1 149 ? -16.508 -0.828 19.769 1.00 89.25 149 LEU A C 1
ATOM 1128 O O . LEU A 1 149 ? -15.278 -0.937 19.772 1.00 89.25 149 LEU A O 1
ATOM 1132 N N . PRO A 1 150 ? -17.144 -0.142 20.740 1.00 86.12 150 PRO A N 1
ATOM 1133 C CA . PRO A 1 150 ? -16.436 0.600 21.782 1.00 86.12 150 PRO A CA 1
ATOM 1134 C C . PRO A 1 150 ? -15.598 -0.294 22.692 1.00 86.12 150 PRO A C 1
ATOM 1136 O O . PRO A 1 150 ? -14.489 0.088 23.052 1.00 86.12 150 PRO A O 1
ATOM 1139 N N . ASP A 1 151 ? -16.091 -1.487 23.033 1.00 86.50 151 ASP A N 1
ATOM 1140 C CA . ASP A 1 151 ? -15.383 -2.433 23.903 1.00 86.50 151 ASP A CA 1
ATOM 1141 C C . ASP A 1 151 ? -14.054 -2.856 23.265 1.00 86.50 151 ASP A C 1
ATOM 1143 O O . ASP A 1 151 ? -12.999 -2.849 23.899 1.00 86.50 151 ASP A O 1
ATOM 1147 N N . THR A 1 152 ? -14.097 -3.172 21.967 1.00 91.50 152 THR A N 1
ATOM 1148 C CA . THR A 1 152 ? -12.914 -3.531 21.184 1.00 91.50 152 THR A CA 1
ATOM 1149 C C . THR A 1 152 ? -11.974 -2.342 21.026 1.00 91.50 152 THR A C 1
ATOM 1151 O O . THR A 1 152 ? -10.768 -2.516 21.172 1.00 91.50 152 THR A O 1
ATOM 1154 N N . ALA A 1 153 ? -12.495 -1.137 20.775 1.00 90.94 153 ALA A N 1
ATOM 1155 C CA . ALA A 1 153 ? -11.688 0.079 20.694 1.00 90.94 153 ALA A CA 1
ATOM 1156 C C . ALA A 1 153 ? -10.962 0.380 22.013 1.00 90.94 153 ALA A C 1
ATOM 1158 O O . ALA A 1 153 ? -9.765 0.659 22.004 1.00 90.94 153 ALA A O 1
ATOM 1159 N N . ALA A 1 154 ? -11.645 0.257 23.153 1.00 86.19 154 ALA A N 1
ATOM 1160 C CA . ALA A 1 154 ? -11.042 0.447 24.467 1.00 86.19 154 ALA A CA 1
ATOM 1161 C C . ALA A 1 154 ? -9.934 -0.585 24.739 1.00 86.19 154 ALA A C 1
ATOM 1163 O O . ALA A 1 154 ? -8.820 -0.210 25.110 1.00 86.19 154 ALA A O 1
ATOM 1164 N N . MET A 1 155 ? -10.204 -1.872 24.488 1.00 89.75 155 MET A N 1
ATOM 1165 C CA . MET A 1 155 ? -9.206 -2.938 24.640 1.00 89.75 155 MET A CA 1
ATOM 1166 C C . MET A 1 155 ? -8.014 -2.763 23.694 1.00 89.75 155 MET A C 1
ATOM 1168 O O . MET A 1 155 ? -6.879 -3.016 24.090 1.00 89.75 155 MET A O 1
ATOM 1172 N N . PHE A 1 156 ? -8.249 -2.294 22.468 1.00 91.81 156 PHE A N 1
ATOM 1173 C CA . PHE A 1 156 ? -7.194 -1.990 21.505 1.00 91.81 156 PHE A CA 1
ATOM 1174 C C . PHE A 1 156 ? -6.253 -0.894 22.022 1.00 91.81 156 PHE A C 1
ATOM 1176 O O . PHE A 1 156 ? -5.038 -1.077 22.005 1.00 91.81 156 PHE A O 1
ATOM 1183 N N . ILE A 1 157 ? -6.798 0.208 22.551 1.00 88.75 157 ILE A N 1
ATOM 1184 C CA . ILE A 1 157 ? -6.000 1.306 23.124 1.00 88.75 157 ILE A CA 1
ATOM 1185 C C . ILE A 1 157 ? -5.155 0.806 24.295 1.00 88.75 157 ILE A C 1
ATOM 1187 O O . ILE A 1 157 ? -3.968 1.129 24.373 1.00 88.75 157 ILE A O 1
ATOM 1191 N N . LEU A 1 158 ? -5.756 0.022 25.197 1.00 86.88 158 LEU A N 1
ATOM 1192 C CA . LEU A 1 158 ? -5.049 -0.558 26.340 1.00 86.88 158 LEU A CA 1
ATOM 1193 C C . LEU A 1 158 ? -3.890 -1.447 25.878 1.00 86.88 158 LEU A C 1
ATOM 1195 O O . LEU A 1 158 ? -2.755 -1.214 26.289 1.00 86.88 158 LEU A O 1
ATOM 1199 N N . ALA A 1 159 ? -4.149 -2.379 24.957 1.00 89.56 159 ALA A N 1
ATOM 1200 C CA . ALA A 1 159 ? -3.128 -3.276 24.424 1.00 89.56 159 ALA A CA 1
ATOM 1201 C C . ALA A 1 159 ? -1.984 -2.512 23.736 1.00 89.56 159 ALA A C 1
ATOM 1203 O O . ALA A 1 159 ? -0.813 -2.803 23.973 1.00 89.56 159 ALA A O 1
ATOM 1204 N N . CYS A 1 160 ? -2.294 -1.497 22.920 1.00 88.62 160 CYS A N 1
ATOM 1205 C CA . CYS A 1 160 ? -1.272 -0.670 22.277 1.00 88.62 160 CYS A CA 1
ATOM 1206 C C . CYS A 1 160 ? -0.381 0.047 23.299 1.00 88.62 160 CYS A C 1
ATOM 1208 O O . CYS A 1 160 ? 0.836 0.091 23.122 1.00 88.62 160 CYS A O 1
ATOM 1210 N N . ARG A 1 161 ? -0.967 0.593 24.371 1.00 85.44 161 ARG A N 1
ATOM 1211 C CA . ARG A 1 161 ? -0.219 1.292 25.426 1.00 85.44 161 ARG A CA 1
ATOM 1212 C C . ARG A 1 161 ? 0.655 0.347 26.242 1.00 85.44 161 ARG A C 1
ATOM 1214 O O . ARG A 1 161 ? 1.799 0.698 26.517 1.00 85.44 161 ARG A O 1
ATOM 1221 N N . GLU A 1 162 ? 0.145 -0.829 26.601 1.00 86.31 162 GLU A N 1
ATOM 1222 C CA . GLU A 1 162 ? 0.910 -1.846 27.333 1.00 86.31 162 GLU A CA 1
ATOM 1223 C C . GLU A 1 162 ? 2.132 -2.307 26.531 1.00 86.31 162 GLU A C 1
ATOM 1225 O O . GLU A 1 162 ? 3.252 -2.244 27.035 1.00 86.31 162 GLU A O 1
ATOM 1230 N N . ILE A 1 163 ? 1.939 -2.669 25.259 1.00 87.06 163 ILE A N 1
ATOM 1231 C CA . ILE A 1 163 ? 3.029 -3.112 24.375 1.00 87.06 163 ILE A CA 1
ATOM 1232 C C . ILE A 1 163 ? 4.053 -1.990 24.169 1.00 87.06 163 ILE A C 1
ATOM 1234 O O . ILE A 1 163 ? 5.258 -2.226 24.188 1.00 87.06 163 ILE A O 1
ATOM 1238 N N . HIS A 1 164 ? 3.597 -0.750 23.989 1.00 84.00 164 HIS A N 1
ATOM 1239 C CA . HIS A 1 164 ? 4.496 0.389 23.826 1.00 84.00 164 HIS A CA 1
ATOM 1240 C C . HIS A 1 164 ? 5.329 0.663 25.083 1.00 84.00 164 HIS A C 1
ATOM 1242 O O . HIS A 1 164 ? 6.538 0.863 24.982 1.00 84.00 164 HIS A O 1
ATOM 1248 N N . ALA A 1 165 ? 4.713 0.610 26.267 1.00 82.69 165 ALA A N 1
ATOM 1249 C CA . ALA A 1 165 ? 5.424 0.740 27.535 1.00 82.69 165 ALA A CA 1
ATOM 1250 C C . ALA A 1 165 ? 6.453 -0.387 27.730 1.00 82.69 165 ALA A C 1
ATOM 1252 O O . ALA A 1 165 ? 7.567 -0.131 28.188 1.00 82.69 165 ALA A O 1
ATOM 1253 N N . GLU A 1 166 ? 6.116 -1.620 27.339 1.00 85.75 166 GLU A N 1
ATOM 1254 C CA . GLU A 1 166 ? 7.043 -2.753 27.360 1.00 85.75 166 GLU A CA 1
ATOM 1255 C C . GLU A 1 166 ? 8.246 -2.524 26.429 1.00 85.75 166 GLU A C 1
ATOM 1257 O O . GLU A 1 166 ? 9.391 -2.699 26.848 1.00 85.75 166 GLU A O 1
ATOM 1262 N N . ILE A 1 167 ? 8.013 -2.062 25.195 1.00 84.69 167 ILE A N 1
ATOM 1263 C CA . ILE A 1 167 ? 9.080 -1.735 24.235 1.00 84.69 167 ILE A CA 1
ATOM 1264 C C . ILE A 1 167 ? 10.004 -0.645 24.794 1.00 84.69 167 ILE A C 1
ATOM 1266 O O . ILE A 1 167 ? 11.225 -0.796 24.726 1.00 84.69 167 ILE A O 1
ATOM 1270 N N . ILE A 1 168 ? 9.447 0.421 25.379 1.00 82.88 168 ILE A N 1
ATOM 1271 C CA . ILE A 1 168 ? 10.229 1.510 25.988 1.00 82.88 168 ILE A CA 1
ATOM 1272 C C . ILE A 1 168 ? 11.072 0.995 27.153 1.00 82.88 168 ILE A C 1
ATOM 1274 O O . ILE A 1 168 ? 12.260 1.306 27.225 1.00 82.88 168 ILE A O 1
ATOM 1278 N N . ASN A 1 169 ? 10.488 0.198 28.049 1.00 82.81 169 ASN A N 1
ATOM 1279 C CA . ASN A 1 169 ? 11.210 -0.372 29.185 1.00 82.81 169 ASN A CA 1
ATOM 1280 C C . ASN A 1 169 ? 12.355 -1.280 28.721 1.00 82.81 169 ASN A C 1
ATOM 1282 O O . ASN A 1 169 ? 13.459 -1.199 29.256 1.00 82.81 169 ASN A O 1
ATOM 1286 N N . ASN A 1 170 ? 12.128 -2.098 27.691 1.00 82.19 170 ASN A N 1
ATOM 1287 C CA . ASN A 1 170 ? 13.168 -2.942 27.103 1.00 82.19 170 ASN A CA 1
ATOM 1288 C C . ASN A 1 170 ? 14.312 -2.113 26.501 1.00 82.19 170 ASN A C 1
ATOM 1290 O O . ASN A 1 170 ? 15.474 -2.470 26.682 1.00 82.19 170 ASN A O 1
ATOM 1294 N N . LEU A 1 171 ? 13.999 -0.987 25.852 1.00 78.88 171 LEU A N 1
ATOM 1295 C CA . LEU A 1 171 ? 14.997 -0.052 25.324 1.00 78.88 171 LEU A CA 1
ATOM 1296 C C . LEU A 1 171 ? 15.757 0.690 26.437 1.00 78.88 171 LEU A C 1
ATOM 1298 O O . LEU A 1 171 ? 16.941 0.975 26.304 1.00 78.88 171 LEU A O 1
ATOM 1302 N N . ALA A 1 172 ? 15.083 1.011 27.542 1.00 68.75 172 ALA A N 1
ATOM 1303 C CA . ALA A 1 172 ? 15.682 1.698 28.684 1.00 68.75 172 ALA A CA 1
ATOM 1304 C C . ALA A 1 172 ? 16.668 0.815 29.464 1.00 68.75 172 ALA A C 1
ATOM 1306 O O . ALA A 1 172 ? 17.561 1.350 30.111 1.00 68.75 172 ALA A O 1
ATOM 1307 N N . ASN A 1 173 ? 16.516 -0.509 29.385 1.00 65.62 173 ASN A N 1
ATOM 1308 C CA . ASN A 1 173 ? 17.421 -1.484 29.995 1.00 65.62 173 ASN A CA 1
ATOM 1309 C C . ASN A 1 173 ? 18.652 -1.803 29.120 1.00 65.62 173 ASN A C 1
ATOM 1311 O O . ASN A 1 173 ? 19.546 -2.519 29.572 1.00 65.62 173 ASN A O 1
ATOM 1315 N N . SER A 1 174 ? 18.707 -1.308 27.875 1.00 65.06 174 SER A N 1
ATOM 1316 C CA . SER A 1 174 ? 19.907 -1.346 27.033 1.00 65.06 174 SER A CA 1
ATOM 1317 C C . SER A 1 174 ? 20.634 -0.002 27.130 1.00 65.06 174 SER A C 1
ATOM 1319 O O . SER A 1 174 ? 20.300 0.944 26.420 1.00 65.06 174 SER A O 1
ATOM 1321 N N . ASP A 1 175 ? 21.584 0.102 28.059 1.00 54.81 175 ASP A N 1
ATOM 1322 C CA . ASP A 1 175 ? 22.366 1.313 28.320 1.00 54.81 175 ASP A CA 1
ATOM 1323 C C . ASP A 1 175 ? 23.217 1.735 27.104 1.00 54.81 175 ASP A C 1
ATOM 1325 O O . ASP A 1 175 ? 24.297 1.196 26.877 1.00 54.81 175 ASP A O 1
ATOM 1329 N N . ASP A 1 176 ? 22.758 2.750 26.368 1.00 56.66 176 ASP A N 1
ATOM 1330 C CA . ASP A 1 176 ? 23.595 3.624 25.538 1.00 56.66 176 ASP A CA 1
ATOM 1331 C C . ASP A 1 176 ? 23.284 5.090 25.910 1.00 56.66 176 ASP A C 1
ATOM 1333 O O . ASP A 1 176 ? 22.155 5.571 25.767 1.00 56.66 176 ASP A O 1
ATOM 1337 N N . GLU A 1 177 ? 24.301 5.823 26.385 1.00 54.56 177 GLU A N 1
ATOM 1338 C CA . GLU A 1 177 ? 24.255 7.194 26.950 1.00 54.56 177 GLU A CA 1
ATOM 1339 C C . GLU A 1 177 ? 23.711 8.297 26.005 1.00 54.56 177 GLU A C 1
ATOM 1341 O O . GLU A 1 177 ? 23.665 9.473 26.367 1.00 54.56 177 GLU A O 1
ATOM 1346 N N . SER A 1 178 ? 23.247 7.950 24.802 1.00 53.66 178 SER A N 1
ATOM 1347 C CA . SER A 1 178 ? 22.728 8.886 23.793 1.00 53.66 178 SER A CA 1
ATOM 1348 C C . SER A 1 178 ? 21.201 9.090 23.816 1.00 53.66 178 SER A C 1
ATOM 1350 O O . SER A 1 178 ? 20.690 9.954 23.105 1.00 53.66 178 SER A O 1
ATOM 1352 N N . CYS A 1 179 ? 20.453 8.342 24.639 1.00 49.41 179 CYS A N 1
ATOM 1353 C CA . CYS A 1 179 ? 18.984 8.257 24.552 1.00 49.41 179 CYS A CA 1
ATOM 1354 C C . CYS A 1 179 ? 18.167 9.245 25.413 1.00 49.41 179 CYS A C 1
ATOM 1356 O O . CYS A 1 179 ? 16.942 9.124 25.464 1.00 49.41 179 CYS A O 1
ATOM 1358 N N . SER A 1 180 ? 18.765 10.220 26.106 1.00 50.44 180 SER A N 1
ATOM 1359 C CA . SER A 1 180 ? 17.994 11.094 27.017 1.00 50.44 180 SER A CA 1
ATOM 1360 C C . SER A 1 180 ? 16.973 11.994 26.302 1.00 50.44 180 SER A C 1
ATOM 1362 O O . SER A 1 180 ? 15.887 12.197 26.832 1.00 50.44 180 SER A O 1
ATOM 1364 N N . SER A 1 181 ? 17.259 12.457 25.081 1.00 50.66 181 SER A N 1
ATOM 1365 C CA . SER A 1 181 ? 16.341 13.273 24.262 1.00 50.66 181 SER A CA 1
ATOM 1366 C C . SER A 1 181 ? 15.261 12.460 23.533 1.00 50.66 181 SER A C 1
ATOM 1368 O O . SER A 1 181 ? 14.211 12.992 23.179 1.00 50.66 181 SER A O 1
ATOM 1370 N N . ILE A 1 182 ? 15.509 11.164 23.330 1.00 51.38 182 ILE A N 1
ATOM 1371 C CA . ILE A 1 182 ? 14.602 10.210 22.679 1.00 51.38 182 ILE A CA 1
ATOM 1372 C C . ILE A 1 182 ? 13.480 9.786 23.644 1.00 51.38 182 ILE A C 1
ATOM 1374 O O . ILE A 1 182 ? 12.358 9.525 23.218 1.00 51.38 182 ILE A O 1
ATOM 1378 N N . LYS A 1 183 ? 13.751 9.781 24.956 1.00 50.12 183 LYS A N 1
ATOM 1379 C CA . LYS A 1 183 ? 12.788 9.395 26.000 1.00 50.12 183 LYS A CA 1
ATOM 1380 C C . LYS A 1 183 ? 11.550 10.297 26.034 1.00 50.12 183 LYS A C 1
ATOM 1382 O O . LYS A 1 183 ? 10.449 9.768 26.086 1.00 50.12 183 LYS A O 1
ATOM 1387 N N . ASP A 1 184 ? 11.698 11.615 25.908 1.00 47.78 184 ASP A N 1
ATOM 1388 C CA . ASP A 1 184 ? 10.551 12.541 25.965 1.00 47.78 184 ASP A CA 1
ATOM 1389 C C . ASP A 1 184 ? 9.650 12.469 24.718 1.00 47.78 184 ASP A C 1
ATOM 1391 O O . ASP A 1 184 ? 8.449 12.713 24.805 1.00 47.78 184 ASP A O 1
ATOM 1395 N N . THR A 1 185 ? 10.200 12.085 23.559 1.00 50.09 185 THR A N 1
ATOM 1396 C CA . THR A 1 185 ? 9.428 11.880 22.318 1.00 50.09 185 THR A CA 1
ATOM 1397 C C . THR A 1 185 ? 8.807 10.486 22.222 1.00 50.09 185 THR A C 1
ATOM 1399 O O . THR A 1 185 ? 7.787 10.338 21.558 1.00 50.09 185 THR A O 1
ATOM 1402 N N . LEU A 1 186 ? 9.378 9.479 22.895 1.00 51.34 186 LEU A N 1
ATOM 1403 C CA . LEU A 1 186 ? 8.832 8.117 22.951 1.00 51.34 186 LEU A CA 1
ATOM 1404 C C . LEU A 1 186 ? 7.739 7.919 24.001 1.00 51.34 186 LEU A C 1
ATOM 1406 O O . LEU A 1 186 ? 7.076 6.897 23.960 1.00 51.34 186 LEU A O 1
ATOM 1410 N N . VAL A 1 187 ? 7.533 8.829 24.954 1.00 53.88 187 VAL A N 1
ATOM 1411 C CA . VAL A 1 187 ? 6.472 8.659 25.972 1.00 53.88 187 VAL A CA 1
ATOM 1412 C C . VAL A 1 187 ? 5.069 8.830 25.369 1.00 53.88 187 VAL A C 1
ATOM 1414 O O . VAL A 1 187 ? 4.112 8.218 25.846 1.00 53.88 187 VAL A O 1
ATOM 1417 N N . SER A 1 188 ? 4.949 9.615 24.297 1.00 60.94 188 SER A N 1
ATOM 1418 C CA . SER A 1 188 ? 3.705 9.828 23.554 1.00 60.94 188 SER A CA 1
ATOM 1419 C C . SER A 1 188 ? 3.599 8.818 22.416 1.00 60.94 188 SER A C 1
ATOM 1421 O O . SER A 1 188 ? 4.496 8.695 21.586 1.00 60.94 188 SER A O 1
ATOM 1423 N N . LEU A 1 189 ? 2.496 8.072 22.394 1.00 65.62 189 LEU A N 1
ATOM 1424 C CA . LEU A 1 189 ? 2.204 7.095 21.354 1.00 65.62 189 LEU A CA 1
ATOM 1425 C C . LEU A 1 189 ? 1.422 7.855 20.274 1.00 65.62 189 LEU A C 1
ATOM 1427 O O . LEU A 1 189 ? 0.261 8.195 20.525 1.00 65.62 189 LEU A O 1
ATOM 1431 N N . PRO A 1 190 ? 2.020 8.175 19.108 1.00 66.88 190 PRO A N 1
ATOM 1432 C CA . PRO A 1 190 ? 1.444 9.154 18.192 1.00 66.88 190 PRO A CA 1
ATOM 1433 C C . PRO A 1 190 ? 0.028 8.757 17.766 1.00 66.88 190 PRO A C 1
ATOM 1435 O O . PRO A 1 190 ? -0.173 7.758 17.077 1.00 66.88 190 PRO A O 1
ATOM 1438 N N . GLY A 1 191 ? -0.972 9.540 18.176 1.00 66.44 191 GLY A N 1
ATOM 1439 C CA . GLY A 1 191 ? -2.381 9.263 17.872 1.00 66.44 191 GLY A CA 1
ATOM 1440 C C . GLY A 1 191 ? -3.175 8.491 18.920 1.00 66.44 191 GLY A C 1
ATOM 1441 O O . GLY A 1 191 ? -4.387 8.385 18.779 1.00 66.44 191 GLY A O 1
ATOM 1442 N N . LEU A 1 192 ? -2.524 7.967 19.960 1.00 73.12 192 LEU A N 1
ATOM 1443 C CA . LEU A 1 192 ? -3.165 7.249 21.069 1.00 73.12 192 LEU A CA 1
ATOM 1444 C C . LEU A 1 192 ? -2.963 7.935 22.426 1.00 73.12 192 LEU A C 1
ATOM 1446 O O . LEU A 1 192 ? -3.238 7.341 23.478 1.00 73.12 192 LEU A O 1
ATOM 1450 N N . ASP A 1 193 ? -2.505 9.185 22.420 1.00 74.38 193 ASP A N 1
ATOM 1451 C CA . ASP A 1 193 ? -2.370 9.984 23.632 1.00 74.38 193 ASP A CA 1
ATOM 1452 C C . ASP A 1 193 ? -3.730 10.164 24.329 1.00 74.38 193 ASP A C 1
ATOM 1454 O O . ASP A 1 193 ? -4.765 10.232 23.662 1.00 74.38 193 ASP A O 1
ATOM 1458 N N . PRO A 1 194 ? -3.773 10.247 25.670 1.00 68.75 194 PRO A N 1
ATOM 1459 C CA . PRO A 1 194 ? -5.020 10.448 26.414 1.00 68.75 194 PRO A CA 1
ATOM 1460 C C . PRO A 1 194 ? -5.787 11.715 26.014 1.00 68.75 194 PRO A C 1
ATOM 1462 O O . PRO A 1 194 ? -7.001 11.767 26.173 1.00 68.75 194 PRO A O 1
ATOM 1465 N N . GLU A 1 195 ? -5.077 12.717 25.496 1.00 74.12 195 GLU A N 1
ATOM 1466 C CA . GLU A 1 195 ? -5.630 13.992 25.030 1.00 74.12 195 GLU A CA 1
ATOM 1467 C C . GLU A 1 195 ? -6.116 13.938 23.571 1.00 74.12 195 GLU A C 1
ATOM 1469 O O . GLU A 1 195 ? -6.709 14.896 23.074 1.00 74.12 195 GLU A O 1
ATOM 1474 N N . ASN A 1 196 ? -5.875 12.829 22.863 1.00 79.94 196 ASN A N 1
ATOM 1475 C CA . ASN A 1 196 ? -6.302 12.672 21.482 1.00 79.94 196 ASN A CA 1
ATOM 1476 C C . ASN A 1 196 ? -7.838 12.582 21.399 1.00 79.94 196 ASN A C 1
ATOM 1478 O O . ASN A 1 196 ? -8.467 11.784 22.096 1.00 79.94 196 ASN A O 1
ATOM 1482 N N . GLN A 1 197 ? -8.441 13.372 20.506 1.00 77.50 197 GLN A N 1
ATOM 1483 C CA . GLN A 1 197 ? -9.896 13.423 20.326 1.00 77.50 197 GLN A CA 1
ATOM 1484 C C . GLN A 1 197 ? -10.513 12.061 19.989 1.00 77.50 197 GLN A C 1
ATOM 1486 O O . GLN A 1 197 ? -11.600 11.760 20.477 1.00 77.50 197 GLN A O 1
ATOM 1491 N N . ASP A 1 198 ? -9.831 11.220 19.207 1.00 72.00 198 ASP A N 1
ATOM 1492 C CA . ASP A 1 198 ? -10.329 9.890 18.850 1.00 72.00 198 ASP A CA 1
ATOM 1493 C C . ASP A 1 198 ? -10.353 8.959 20.069 1.00 72.00 198 ASP A C 1
ATOM 1495 O O . ASP A 1 198 ? -11.315 8.216 20.266 1.00 72.00 198 ASP A O 1
ATOM 1499 N N . VAL A 1 199 ? -9.341 9.052 20.935 1.00 77.69 199 VAL A N 1
ATOM 1500 C CA . VAL A 1 199 ? -9.263 8.300 22.198 1.00 77.69 199 VAL A CA 1
ATOM 1501 C C . VAL A 1 199 ? -10.346 8.757 23.178 1.00 77.69 199 VAL A C 1
ATOM 1503 O O . VAL A 1 199 ? -11.016 7.924 23.790 1.00 77.69 199 VAL A O 1
ATOM 1506 N N . ILE A 1 200 ? -10.559 10.070 23.301 1.00 80.00 200 ILE A N 1
ATOM 1507 C CA . ILE A 1 200 ? -11.620 10.642 24.143 1.00 80.00 200 ILE A CA 1
ATOM 1508 C C . ILE A 1 200 ? -12.998 10.190 23.637 1.00 80.00 200 ILE A C 1
ATOM 1510 O O . ILE A 1 200 ? -13.813 9.702 24.422 1.00 80.00 200 ILE A O 1
ATOM 1514 N N . ALA A 1 201 ? -13.234 10.269 22.323 1.00 77.81 201 ALA A N 1
ATOM 1515 C CA . ALA A 1 201 ? -14.491 9.865 21.698 1.00 77.81 201 ALA A CA 1
ATOM 1516 C C . ALA A 1 201 ? -14.814 8.378 21.926 1.00 77.81 201 ALA A C 1
ATOM 1518 O O . ALA A 1 201 ? -15.977 8.030 22.138 1.00 77.81 201 ALA A O 1
ATOM 1519 N N . VAL A 1 202 ? -13.807 7.495 21.935 1.00 77.62 202 VAL A N 1
ATOM 1520 C CA . VAL A 1 202 ? -13.995 6.079 22.302 1.00 77.62 202 VAL A CA 1
ATOM 1521 C C . VAL A 1 202 ? -14.509 5.952 23.737 1.00 77.62 202 VAL A C 1
ATOM 1523 O O . VAL A 1 202 ? -15.449 5.194 23.978 1.00 77.62 202 VAL A O 1
ATOM 1526 N N . GLY A 1 203 ? -13.948 6.715 24.680 1.00 74.62 203 GLY A N 1
ATOM 1527 C CA . GLY A 1 203 ? -14.399 6.729 26.074 1.00 74.62 203 GLY A CA 1
ATOM 1528 C C . GLY A 1 203 ? -15.846 7.207 26.228 1.00 74.62 203 GLY A C 1
ATOM 1529 O O . GLY A 1 203 ? -16.640 6.577 26.929 1.00 74.62 203 GLY A O 1
ATOM 1530 N N . GLU A 1 204 ? -16.220 8.279 25.528 1.00 81.00 204 GLU A N 1
ATOM 1531 C CA . GLU A 1 204 ? -17.596 8.790 25.519 1.00 81.00 204 GLU A CA 1
ATOM 1532 C C . GLU A 1 204 ? -18.583 7.775 24.928 1.00 81.00 204 GLU A C 1
ATOM 1534 O O . GLU A 1 204 ? -19.646 7.527 25.509 1.00 81.00 204 GLU A O 1
ATOM 1539 N N . TYR A 1 205 ? -18.225 7.153 23.800 1.00 78.12 205 TYR A N 1
ATOM 1540 C CA . TYR A 1 205 ? -19.062 6.160 23.128 1.00 78.12 205 TYR A CA 1
ATOM 1541 C C . TYR A 1 205 ? -19.217 4.885 23.967 1.00 78.12 205 TYR A C 1
ATOM 1543 O O . TYR A 1 205 ? -20.328 4.375 24.118 1.00 78.12 205 TYR A O 1
ATOM 1551 N N . PHE A 1 206 ? -18.137 4.413 24.597 1.00 77.38 206 PHE A N 1
ATOM 1552 C CA . PHE A 1 206 ? -18.181 3.298 25.545 1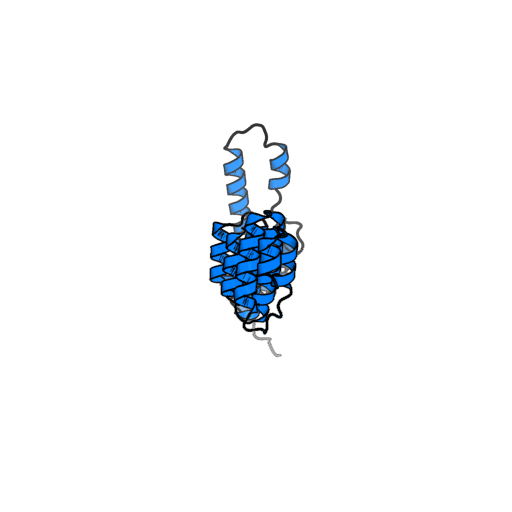.00 77.38 206 PHE A CA 1
ATOM 1553 C C . PHE A 1 206 ? -19.081 3.617 26.743 1.00 77.38 206 PHE A C 1
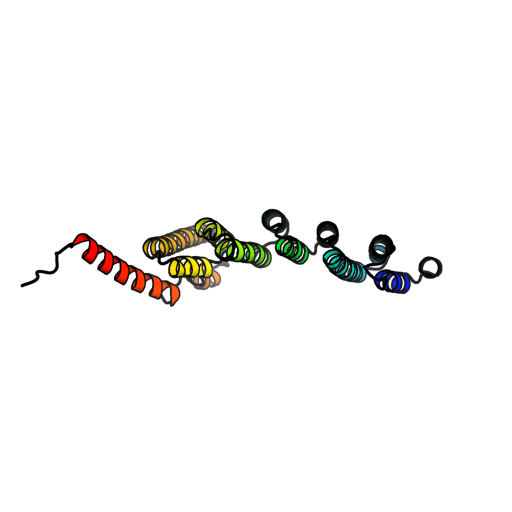ATOM 1555 O O . PHE A 1 206 ? -19.913 2.795 27.115 1.00 77.38 206 PHE A O 1
ATOM 1562 N N . GLY A 1 207 ? -19.021 4.837 27.285 1.00 77.88 207 GLY A N 1
ATOM 1563 C CA . GLY A 1 207 ? -19.935 5.274 28.342 1.00 77.88 207 GLY A CA 1
ATOM 1564 C C . GLY A 1 207 ? -21.412 5.261 27.917 1.00 77.88 207 GLY A C 1
ATOM 1565 O O . GLY A 1 207 ? -22.282 4.866 28.696 1.00 77.88 207 GLY A O 1
ATOM 1566 N N . GLN A 1 208 ? -21.727 5.656 26.679 1.00 81.50 208 GLN A N 1
ATOM 1567 C CA . GLN A 1 208 ? -23.089 5.549 26.132 1.00 81.50 208 GLN A CA 1
ATOM 1568 C C . GLN A 1 208 ? -23.520 4.089 25.950 1.00 81.50 208 GLN A C 1
ATOM 1570 O O . GLN A 1 208 ? -24.649 3.726 26.287 1.00 81.50 208 GLN A O 1
ATOM 1575 N N . TYR A 1 209 ? -22.619 3.245 25.457 1.00 80.38 209 TYR A N 1
ATOM 1576 C CA . TYR A 1 209 ? -22.861 1.821 25.279 1.00 80.38 209 TYR A CA 1
ATOM 1577 C C . TYR A 1 209 ? -23.103 1.106 26.613 1.00 80.38 209 TYR A C 1
ATOM 1579 O O . TYR A 1 209 ? -24.093 0.389 26.742 1.00 80.38 209 TYR A O 1
ATOM 1587 N N . GLN A 1 210 ? -22.298 1.384 27.642 1.00 82.88 210 GLN A N 1
ATOM 1588 C CA . GLN A 1 210 ? -22.519 0.884 29.000 1.00 82.88 210 GLN A CA 1
ATOM 1589 C C . GLN A 1 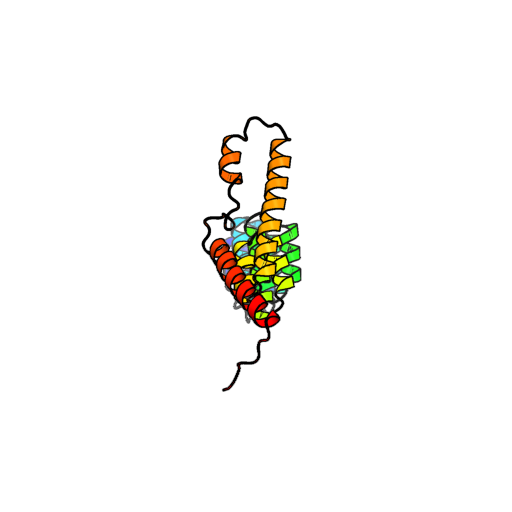210 ? -23.911 1.258 29.521 1.00 82.88 210 GLN A C 1
ATOM 1591 O O . GLN A 1 210 ? -24.628 0.396 30.025 1.00 82.88 210 GLN A O 1
ATOM 1596 N N . LYS A 1 211 ? -24.341 2.517 29.348 1.00 83.75 211 LYS A N 1
ATOM 1597 C CA . LYS A 1 211 ? -25.705 2.944 29.715 1.00 83.75 211 LYS A CA 1
ATOM 1598 C C . LYS A 1 211 ? -26.767 2.144 28.959 1.00 83.75 211 LYS A C 1
ATOM 1600 O O . LYS A 1 211 ? -27.738 1.696 29.562 1.00 83.75 211 LYS A O 1
ATOM 1605 N N . LYS A 1 212 ? -26.581 1.926 27.653 1.00 82.38 212 LYS A N 1
ATOM 1606 C CA . LYS A 1 212 ? -27.499 1.130 26.826 1.00 82.38 212 LYS A CA 1
ATOM 1607 C C . LYS A 1 212 ? -27.571 -0.328 27.286 1.00 82.38 212 LYS A C 1
ATOM 1609 O O . LYS A 1 212 ? -28.671 -0.863 27.369 1.00 82.38 212 LYS A O 1
ATOM 1614 N N . LEU A 1 213 ? -26.438 -0.947 27.624 1.00 82.44 213 LEU A N 1
ATOM 1615 C CA . LEU A 1 213 ? -26.388 -2.299 28.186 1.00 82.44 213 LEU A CA 1
ATOM 1616 C C . LEU A 1 213 ? -27.119 -2.382 29.524 1.00 82.44 213 LEU A C 1
ATOM 1618 O O . LEU A 1 213 ? -27.903 -3.302 29.721 1.00 82.44 213 LEU A O 1
ATOM 1622 N N . VAL A 1 214 ? -26.917 -1.406 30.415 1.00 85.38 214 VAL A N 1
ATOM 1623 C CA . VAL A 1 214 ? -27.654 -1.331 31.683 1.00 85.38 214 VAL A CA 1
ATOM 1624 C C . VAL A 1 214 ? -29.158 -1.278 31.416 1.00 85.38 214 VAL A C 1
ATOM 1626 O O . VAL A 1 214 ? -29.888 -2.081 31.984 1.00 85.38 214 VAL A O 1
ATOM 1629 N N . HIS A 1 215 ? -29.627 -0.418 30.507 1.00 80.62 215 HIS A N 1
ATOM 1630 C CA . HIS A 1 215 ? -31.047 -0.363 30.143 1.00 80.62 215 HIS A CA 1
ATOM 1631 C C . HIS A 1 215 ? -31.574 -1.677 29.550 1.00 80.62 215 HIS A C 1
ATOM 1633 O O . HIS A 1 215 ? -32.690 -2.071 29.875 1.00 80.62 215 HIS A O 1
ATOM 1639 N N . LEU A 1 216 ? -30.777 -2.365 28.725 1.00 80.94 216 LEU A N 1
ATOM 1640 C CA . LEU A 1 216 ? -31.136 -3.666 28.155 1.00 80.94 216 LEU A CA 1
ATOM 1641 C C . LEU A 1 216 ? -31.257 -4.747 29.239 1.00 80.94 216 LEU A C 1
ATOM 1643 O O . LEU A 1 216 ? -32.193 -5.532 29.229 1.00 80.94 216 LEU A O 1
ATOM 1647 N N . CYS A 1 217 ? -30.331 -4.768 30.198 1.00 77.06 217 CYS A N 1
ATOM 1648 C CA . CYS A 1 217 ? -30.368 -5.689 31.335 1.00 77.06 217 CYS A CA 1
ATOM 1649 C C . CYS A 1 217 ? -31.500 -5.367 32.320 1.00 77.06 217 CYS A C 1
ATOM 1651 O O . CYS A 1 217 ? -31.897 -6.225 33.104 1.00 77.06 217 CYS A O 1
ATOM 1653 N N . MET A 1 218 ? -31.991 -4.127 32.310 1.00 76.38 218 MET A N 1
ATOM 1654 C CA . MET A 1 218 ? -33.023 -3.650 33.219 1.00 76.38 218 MET A CA 1
ATOM 1655 C C . MET A 1 218 ? -34.454 -3.853 32.718 1.00 76.38 218 MET A C 1
ATOM 1657 O O . MET A 1 218 ? -35.312 -3.331 33.424 1.00 76.38 218 MET A O 1
ATOM 1661 N N . GLU A 1 219 ? -34.714 -4.561 31.592 1.00 53.97 219 GLU A N 1
ATOM 1662 C CA . GLU A 1 219 ? -36.050 -4.841 30.999 1.00 53.97 219 GLU A CA 1
ATOM 1663 C C . GLU A 1 219 ? -37.205 -4.623 31.992 1.00 53.97 219 GLU A C 1
ATOM 1665 O O . GLU A 1 219 ? -37.710 -5.528 32.654 1.00 53.97 219 GLU A O 1
ATOM 1670 N N . SER A 1 220 ? -37.604 -3.363 32.112 1.00 53.97 220 SER A N 1
ATOM 1671 C CA . SER A 1 220 ? -38.769 -2.926 32.849 1.00 53.97 220 SER A CA 1
ATOM 1672 C C . SER A 1 220 ? -39.745 -2.632 31.735 1.00 53.97 220 SER A C 1
ATOM 1674 O O . SER A 1 220 ? -39.535 -1.703 30.952 1.00 53.97 220 SER A O 1
ATOM 1676 N N . GLN A 1 221 ? -40.764 -3.480 31.595 1.00 49.34 221 GLN A N 1
ATOM 1677 C CA . GLN A 1 221 ? -41.895 -3.158 30.736 1.00 49.34 221 GLN A CA 1
ATOM 1678 C C . GLN A 1 221 ? -42.361 -1.740 31.089 1.00 49.34 221 GLN A C 1
ATOM 1680 O O . GLN A 1 221 ? -42.437 -1.419 32.280 1.00 49.34 221 GLN A O 1
ATOM 1685 N N . PRO A 1 222 ? -42.639 -0.875 30.098 1.00 49.31 222 PRO A N 1
ATOM 1686 C CA . PRO A 1 222 ? -43.254 0.400 30.400 1.00 49.31 222 PRO A CA 1
ATOM 1687 C C . PRO A 1 222 ? -44.592 0.070 31.057 1.00 49.31 222 PRO A C 1
ATOM 1689 O O . PRO A 1 222 ? -45.458 -0.535 30.426 1.00 49.31 222 PRO A O 1
ATOM 1692 N N . PHE A 1 223 ? -44.723 0.386 32.345 1.00 46.81 223 PHE A N 1
ATOM 1693 C CA . PHE A 1 223 ? -46.004 0.337 33.028 1.00 46.81 223 PHE A CA 1
ATOM 1694 C C . PHE A 1 223 ? -46.938 1.275 32.260 1.00 46.81 223 PHE A C 1
ATOM 1696 O O . PHE A 1 223 ? -46.753 2.491 32.264 1.00 46.81 223 PHE A O 1
ATOM 1703 N N . ALA A 1 224 ? -47.864 0.683 31.512 1.00 41.94 224 ALA A N 1
ATOM 1704 C CA . ALA A 1 224 ? -49.027 1.375 31.002 1.00 41.94 224 ALA A CA 1
ATOM 1705 C C . ALA A 1 224 ? -50.063 1.354 32.130 1.00 41.94 224 ALA A C 1
ATOM 1707 O O . ALA A 1 224 ? -50.536 0.276 32.495 1.00 41.94 224 ALA A O 1
ATOM 1708 N N . ASP A 1 225 ? -50.332 2.529 32.699 1.00 39.62 225 ASP A N 1
ATOM 1709 C CA . ASP A 1 225 ? -51.572 2.799 33.436 1.00 39.62 225 ASP A CA 1
ATOM 1710 C C . ASP A 1 225 ? -52.775 2.797 32.475 1.00 39.62 225 ASP A C 1
ATOM 1712 O O . ASP A 1 225 ? -52.614 3.253 31.314 1.00 39.62 225 ASP A O 1
#

Radius of gyration: 26.75 Å; chains: 1; bounding box: 79×24×72 Å